Protein AF-A0A4R4YF35-F1 (afdb_monomer)

Foldseek 3Di:
DPDPVNVVVVVVVVVVVVLVVVVVVDVVSVVVVVLVVLCVVLVVVVLVVQLVVLVVQLVQLVVLQVLLVLLVQCVPDVVSVVVVLVVCCVPPVPCSVVDDSVVSVVCSVVSNVSSVVSNLVSQLSNLVSVVVSVCSSVVPPDDDDDPVVSSVLSVVLVVLVVVLVVVLVVLLVVLVVVLVVCCCVPPVPPDPPVSVVSVVVSVVVSVVSSVVSVVVSVVSD

Radius of gyration: 26.5 Å; Cα contacts (8 Å, |Δi|>4): 139; chains: 1; bounding box: 63×45×76 Å

Organism: NCBI:txid2530383

Secondary structure (DSSP, 8-state):
---HHHHHHHHHHHHHHHHHHHHHH-HHHHHHHHHHHHHHHTTHHHHHHHHHHHHHHTHHHHHHHHHHHHHHHHTT-HHHHHHHHHHHHHH-HHHHTT--HHHHHHHHHHHHHHHHHHHHHHHHHHHHHHHHHHHHHHT--SPPPPHHHHHHHHHHHHHHHHHHHHHHHHHHHHHHHHHHHHHHHHHTT--HHHHHHHHHHHHHHHHHHHHHHHHHHHTT-

Sequence (221 aa):
MESLTERVAAVKARARGRVEEWRVRRPSVDHLIRTVRRYQLQSGDRLAGAVTYFAFLSFFPLLALSYAVLGYVVAASEETREALQRAVAERLPGIASQLDLAAIAGTKATAGIIGLLGLLYAGLGALDALRGALRQMAMDTTPQANFFVGKLRDLASIVMLGVTLIASVGVAGLATAATDRVLHFLFGGDSVLAALGLRAAGMAASVAADWLMFLILLGWV

pLDDT: mean 83.22, std 9.85, range [51.62, 97.31]

Mean predicted aligned error: 10.63 Å

InterPro domains:
  IPR017039 Virulence factor BrkB [PF03631] (44-218)
  IPR017039 Virulence factor BrkB [PTHR30213] (25-217)

Nearest PDB structures (foldseek):
  3zx6-assembly1_B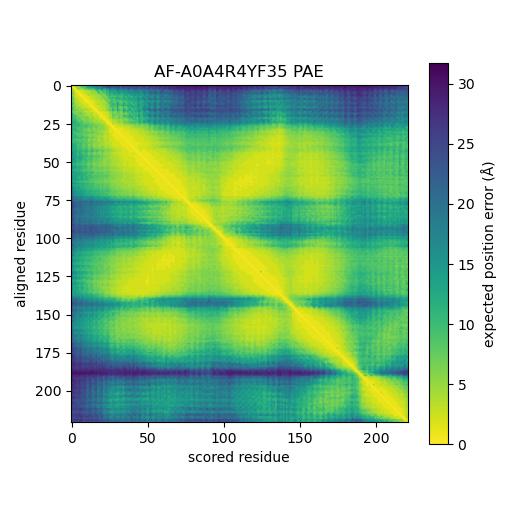  TM=2.350E-01  e=7.813E+00  Archaeoglobus fulgidus DSM 4304

Structure (mmCIF, N/CA/C/O backbone):
data_AF-A0A4R4YF35-F1
#
_entry.id   AF-A0A4R4YF35-F1
#
loop_
_atom_site.group_PDB
_atom_site.id
_atom_site.type_symbol
_atom_site.label_atom_id
_atom_site.label_alt_id
_atom_site.label_comp_id
_atom_site.label_asym_id
_atom_site.label_entity_id
_atom_site.label_seq_id
_atom_site.pdbx_PDB_ins_code
_atom_site.Cartn_x
_atom_site.Cartn_y
_atom_site.Cartn_z
_atom_site.occupancy
_atom_site.B_iso_or_equiv
_atom_site.auth_seq_id
_atom_site.auth_comp_id
_atom_site.auth_asym_id
_atom_site.auth_atom_id
_atom_site.pdbx_PDB_model_num
ATOM 1 N N . MET A 1 1 ? 16.874 -28.825 -52.315 1.00 54.91 1 MET A N 1
ATOM 2 C CA . MET A 1 1 ? 16.036 -28.805 -51.098 1.00 54.91 1 MET A CA 1
ATOM 3 C C . MET A 1 1 ? 16.593 -27.705 -50.218 1.00 54.91 1 MET A C 1
ATOM 5 O O . MET A 1 1 ? 17.683 -27.875 -49.696 1.00 54.91 1 MET A O 1
ATOM 9 N N . GLU A 1 2 ? 15.933 -26.548 -50.184 1.00 61.78 2 GLU A N 1
ATOM 10 C CA . GLU A 1 2 ? 16.371 -25.384 -49.399 1.00 61.78 2 GLU A CA 1
ATOM 11 C C . GLU A 1 2 ? 16.429 -25.779 -47.918 1.00 61.78 2 GLU A C 1
ATOM 13 O O . GLU A 1 2 ? 15.478 -26.372 -47.391 1.00 61.78 2 GLU A O 1
ATOM 18 N N . SER A 1 3 ? 17.568 -25.544 -47.271 1.00 78.31 3 SER A N 1
ATOM 19 C CA . SER A 1 3 ? 17.785 -25.991 -45.896 1.00 78.31 3 SER A CA 1
ATOM 20 C C . SER A 1 3 ? 16.796 -25.284 -44.960 1.00 78.31 3 SER A C 1
ATOM 22 O O . SER A 1 3 ? 16.458 -24.114 -45.152 1.00 78.31 3 SER A O 1
ATOM 24 N N . LEU A 1 4 ? 16.304 -25.966 -43.919 1.00 75.94 4 LEU A N 1
ATOM 25 C CA . LEU A 1 4 ? 15.380 -25.365 -42.939 1.00 75.94 4 LEU A CA 1
ATOM 26 C C . LEU A 1 4 ? 15.922 -24.042 -42.360 1.00 75.94 4 LEU A C 1
ATOM 28 O O . LEU A 1 4 ? 15.153 -23.128 -42.066 1.00 75.94 4 LEU A O 1
ATOM 32 N N . THR A 1 5 ? 17.244 -23.915 -42.269 1.00 81.00 5 THR A N 1
ATOM 33 C CA . THR A 1 5 ? 17.966 -22.711 -41.853 1.00 81.00 5 THR A CA 1
ATOM 34 C C . THR A 1 5 ? 17.788 -21.523 -42.801 1.00 81.00 5 THR A C 1
ATOM 36 O O . THR A 1 5 ? 17.579 -20.407 -42.325 1.00 81.00 5 THR A O 1
ATOM 39 N N . GLU A 1 6 ? 17.789 -21.735 -44.120 1.00 80.31 6 GLU A N 1
ATOM 40 C CA . GLU A 1 6 ? 17.567 -20.669 -45.114 1.00 80.31 6 GLU A CA 1
ATOM 41 C C . GLU A 1 6 ? 16.122 -20.163 -45.075 1.00 80.31 6 GLU A C 1
ATOM 43 O O . GLU A 1 6 ? 15.881 -18.954 -45.061 1.00 80.31 6 GLU A O 1
ATOM 48 N N . ARG A 1 7 ? 15.152 -21.076 -44.934 1.00 79.81 7 ARG A N 1
ATOM 49 C CA . ARG A 1 7 ? 13.726 -20.718 -44.830 1.00 79.81 7 ARG A CA 1
ATOM 50 C C . ARG A 1 7 ? 13.439 -19.919 -43.555 1.00 79.81 7 ARG A C 1
ATOM 52 O O . ARG A 1 7 ? 12.722 -18.919 -43.600 1.00 79.81 7 ARG A O 1
ATOM 59 N N . VAL A 1 8 ? 14.039 -20.304 -42.425 1.00 79.69 8 VAL A N 1
ATOM 60 C CA . VAL A 1 8 ? 13.931 -19.561 -41.154 1.00 79.69 8 VAL A CA 1
ATOM 61 C C . VAL A 1 8 ? 14.594 -18.182 -41.255 1.00 79.69 8 VAL A C 1
ATOM 63 O O . VAL A 1 8 ? 14.019 -17.190 -40.797 1.00 79.69 8 VAL A O 1
ATOM 66 N N . ALA A 1 9 ? 15.766 -18.086 -41.888 1.00 79.25 9 ALA A N 1
ATOM 67 C CA . ALA A 1 9 ? 16.461 -16.815 -42.088 1.00 79.25 9 ALA A CA 1
ATOM 68 C C . ALA A 1 9 ? 15.653 -15.847 -42.970 1.00 79.25 9 ALA A C 1
ATOM 70 O O . ALA A 1 9 ? 15.486 -14.679 -42.606 1.00 79.25 9 ALA A O 1
ATOM 71 N N . ALA A 1 10 ? 15.074 -16.337 -44.071 1.00 77.75 10 ALA A N 1
ATOM 72 C CA . ALA A 1 10 ? 14.237 -15.546 -44.970 1.00 77.75 10 ALA A CA 1
ATOM 73 C C . ALA A 1 10 ? 12.966 -15.024 -44.274 1.00 77.75 10 ALA A C 1
ATOM 75 O O . ALA A 1 10 ? 12.612 -13.850 -44.412 1.00 77.75 10 ALA A O 1
ATOM 76 N N . VAL A 1 11 ? 12.303 -15.859 -43.465 1.00 80.44 11 VAL A N 1
ATOM 77 C CA . VAL A 1 11 ? 11.129 -15.451 -42.673 1.00 80.44 11 VAL A CA 1
ATOM 78 C C . VAL A 1 11 ? 11.501 -14.392 -41.632 1.00 80.44 11 VAL A C 1
ATOM 80 O O . VAL A 1 11 ? 10.796 -13.387 -41.502 1.00 80.44 11 VAL A O 1
ATOM 83 N N . LYS A 1 12 ? 12.634 -14.557 -40.938 1.00 74.81 12 LYS A N 1
ATOM 84 C CA . LYS A 1 12 ? 13.139 -13.586 -39.954 1.00 74.81 12 LYS A CA 1
ATOM 85 C C . LYS A 1 12 ? 13.477 -12.239 -40.600 1.00 74.81 12 LYS A C 1
ATOM 87 O O . LYS A 1 12 ? 13.134 -11.198 -40.042 1.00 74.81 12 LYS A O 1
ATOM 92 N N . ALA A 1 13 ? 14.085 -12.247 -41.787 1.00 77.56 13 ALA A N 1
ATOM 93 C CA . ALA A 1 13 ? 14.391 -11.036 -42.547 1.00 77.56 13 ALA A CA 1
ATOM 94 C C . ALA A 1 13 ? 13.115 -10.299 -42.993 1.00 77.56 13 ALA A C 1
ATOM 96 O O . ALA A 1 13 ? 12.991 -9.092 -42.784 1.00 77.56 13 ALA A O 1
ATOM 97 N N . ARG A 1 14 ? 12.116 -11.027 -43.513 1.00 74.31 14 ARG A N 1
ATOM 98 C CA . ARG A 1 14 ? 10.819 -10.458 -43.928 1.00 74.31 14 ARG A CA 1
ATOM 99 C C . ARG A 1 14 ? 10.019 -9.895 -42.753 1.00 74.31 14 ARG A C 1
ATOM 101 O O . ARG A 1 14 ? 9.336 -8.883 -42.896 1.00 74.31 14 ARG A O 1
ATOM 108 N N . ALA A 1 15 ? 10.083 -10.558 -41.599 1.00 75.81 15 ALA A N 1
ATOM 109 C CA . ALA A 1 15 ? 9.474 -10.076 -40.365 1.00 75.81 15 ALA A CA 1
ATOM 110 C C . ALA A 1 15 ? 10.162 -8.796 -39.869 1.00 75.81 15 ALA A C 1
ATOM 112 O O . ALA A 1 15 ? 9.479 -7.838 -39.517 1.00 75.81 15 ALA A O 1
ATOM 113 N N . ARG A 1 16 ? 11.500 -8.745 -39.908 1.00 76.19 16 ARG A N 1
ATOM 114 C CA . ARG A 1 16 ? 12.275 -7.558 -39.524 1.00 76.19 16 ARG A CA 1
ATOM 115 C C . ARG A 1 16 ? 11.971 -6.351 -40.418 1.00 76.19 16 ARG A C 1
ATOM 117 O O . ARG A 1 16 ? 11.706 -5.284 -39.876 1.00 76.19 16 ARG A O 1
ATOM 124 N N . GLY A 1 17 ? 11.915 -6.543 -41.739 1.00 75.00 17 GLY A N 1
ATOM 125 C CA . GLY A 1 17 ? 11.563 -5.481 -42.691 1.00 75.00 17 GLY A CA 1
ATOM 126 C C . GLY A 1 17 ? 10.157 -4.919 -42.465 1.00 75.00 17 GLY A C 1
ATOM 127 O O . GLY A 1 17 ? 9.984 -3.707 -42.383 1.00 75.00 17 GLY A O 1
ATOM 128 N N . ARG A 1 18 ? 9.158 -5.784 -42.230 1.00 75.50 18 ARG A N 1
ATOM 129 C CA . ARG A 1 18 ? 7.807 -5.331 -41.854 1.00 75.50 18 ARG A CA 1
ATOM 130 C C . ARG A 1 18 ? 7.796 -4.560 -40.536 1.00 75.50 18 ARG A C 1
ATOM 132 O O . ARG A 1 18 ? 7.132 -3.538 -40.437 1.00 75.50 18 ARG A O 1
ATOM 139 N N . VAL A 1 19 ? 8.527 -5.016 -39.521 1.00 74.69 19 VAL A N 1
ATOM 140 C CA . VAL A 1 19 ? 8.607 -4.294 -38.241 1.00 74.69 19 VAL A CA 1
ATOM 141 C C . VAL A 1 19 ? 9.265 -2.923 -38.423 1.00 74.69 19 VAL A C 1
ATOM 143 O O . VAL A 1 19 ? 8.801 -1.952 -37.833 1.00 74.69 19 VAL A O 1
ATOM 146 N N . GLU A 1 20 ? 10.303 -2.807 -39.252 1.00 75.56 20 GLU A N 1
ATOM 147 C CA . GLU A 1 20 ? 10.955 -1.528 -39.563 1.00 75.56 20 GLU A CA 1
ATOM 148 C C . GLU A 1 20 ? 10.020 -0.570 -40.318 1.00 75.56 20 GLU A C 1
ATOM 150 O O . GLU A 1 20 ? 9.897 0.588 -39.919 1.00 75.56 20 GLU A O 1
ATOM 155 N N . GLU A 1 21 ? 9.257 -1.052 -41.302 1.00 74.88 21 GLU A N 1
ATOM 156 C CA . GLU A 1 21 ? 8.216 -0.255 -41.972 1.00 74.88 21 GLU A CA 1
ATOM 157 C C . GLU A 1 21 ? 7.131 0.233 -40.998 1.00 74.88 21 GLU A C 1
ATOM 159 O O . GLU A 1 21 ? 6.698 1.387 -41.058 1.00 74.88 21 GLU A O 1
ATOM 164 N N . TRP A 1 22 ? 6.699 -0.624 -40.069 1.00 73.56 22 TRP A N 1
ATOM 165 C CA . TRP A 1 22 ? 5.689 -0.279 -39.065 1.00 73.56 22 TRP A CA 1
ATOM 166 C C . TRP A 1 22 ? 6.220 0.718 -38.031 1.00 73.56 22 TRP A C 1
ATOM 168 O O . TRP A 1 22 ? 5.474 1.600 -37.603 1.00 73.56 22 TRP A O 1
ATOM 178 N N . ARG A 1 23 ? 7.506 0.628 -37.669 1.00 76.69 23 ARG A N 1
ATOM 179 C CA . ARG A 1 23 ? 8.185 1.597 -36.794 1.00 76.69 23 ARG A CA 1
ATOM 180 C C . ARG A 1 23 ? 8.263 2.983 -37.430 1.00 76.69 23 ARG A C 1
ATOM 182 O O . ARG A 1 23 ? 8.034 3.966 -36.736 1.00 76.69 23 ARG A O 1
ATOM 189 N N . VAL A 1 24 ? 8.535 3.066 -38.733 1.00 76.25 24 VAL A N 1
ATOM 190 C CA . VAL A 1 24 ? 8.576 4.349 -39.459 1.00 76.25 24 VAL A CA 1
ATOM 191 C C . VAL A 1 24 ? 7.171 4.936 -39.630 1.00 76.25 24 VAL A C 1
ATOM 193 O O . VAL A 1 24 ? 6.984 6.139 -39.473 1.00 76.25 24 VAL A O 1
ATOM 196 N N . ARG A 1 25 ? 6.162 4.099 -39.908 1.00 83.31 25 ARG A N 1
ATOM 197 C CA . ARG A 1 25 ? 4.778 4.555 -40.138 1.00 83.31 25 ARG A CA 1
ATOM 198 C C . ARG A 1 25 ? 4.013 4.926 -38.867 1.00 83.31 25 ARG A C 1
ATOM 200 O O . ARG A 1 25 ? 3.066 5.704 -38.954 1.00 83.31 25 ARG A O 1
ATOM 207 N N . ARG A 1 26 ? 4.352 4.352 -37.707 1.00 86.88 26 ARG A N 1
ATOM 208 C CA . ARG A 1 26 ? 3.644 4.593 -36.438 1.00 86.88 26 ARG A CA 1
ATOM 209 C C . ARG A 1 26 ? 4.629 4.905 -35.304 1.00 86.88 26 ARG A C 1
ATOM 211 O O . ARG A 1 26 ? 5.164 3.970 -34.702 1.00 86.88 26 ARG A O 1
ATOM 218 N N . PRO A 1 27 ? 4.788 6.187 -34.922 1.00 86.25 27 PRO A N 1
ATOM 219 C CA . PRO A 1 27 ? 5.659 6.598 -33.817 1.00 86.25 27 PRO A CA 1
ATOM 220 C C . PRO A 1 27 ? 5.354 5.877 -32.496 1.00 86.25 27 PRO A C 1
ATOM 222 O O . PRO A 1 27 ? 6.265 5.539 -31.745 1.00 86.25 27 PRO A O 1
ATOM 225 N N . SER A 1 28 ? 4.080 5.566 -32.233 1.00 87.25 28 SER A N 1
ATOM 226 C CA . SER A 1 28 ? 3.636 4.828 -31.043 1.00 87.25 28 SER A CA 1
ATOM 227 C C . SER A 1 28 ? 4.206 3.405 -30.985 1.00 87.25 28 SER A C 1
ATOM 229 O O . SER A 1 28 ? 4.571 2.928 -29.913 1.00 87.25 28 SER A O 1
ATOM 231 N N . VAL A 1 29 ? 4.313 2.731 -32.138 1.00 86.44 29 VAL A N 1
ATOM 232 C CA . VAL A 1 29 ? 4.867 1.370 -32.241 1.00 86.44 29 VAL A CA 1
ATOM 233 C C . VAL A 1 29 ? 6.378 1.402 -32.033 1.00 86.44 29 VAL A C 1
ATOM 235 O O . VAL A 1 29 ? 6.916 0.559 -31.317 1.00 86.44 29 VAL A O 1
ATOM 238 N N . ASP A 1 30 ? 7.068 2.398 -32.597 1.00 89.06 30 ASP A N 1
ATOM 239 C CA . ASP A 1 30 ? 8.496 2.591 -32.337 1.00 89.06 30 ASP A CA 1
ATOM 240 C C . ASP A 1 30 ? 8.767 2.891 -30.859 1.00 89.06 30 ASP A C 1
ATOM 242 O O . ASP A 1 30 ? 9.670 2.298 -30.269 1.00 89.06 30 ASP A O 1
ATOM 246 N N . HIS A 1 31 ? 7.948 3.741 -30.233 1.00 90.00 31 HIS A N 1
ATOM 247 C CA . HIS A 1 31 ? 8.069 4.039 -28.810 1.00 90.00 31 HIS A CA 1
ATOM 248 C C . HIS A 1 31 ? 7.862 2.789 -27.945 1.00 90.00 31 HIS A C 1
ATOM 250 O O . HIS A 1 31 ? 8.711 2.488 -27.110 1.00 90.00 31 HIS A O 1
ATOM 256 N N . LEU A 1 32 ? 6.814 1.996 -28.202 1.00 90.81 32 LEU A N 1
ATOM 257 C CA . LEU A 1 32 ? 6.564 0.743 -27.483 1.00 90.81 32 LEU A CA 1
ATOM 258 C C . LEU A 1 32 ? 7.737 -0.243 -27.611 1.00 90.81 32 LEU A C 1
ATOM 260 O O . LEU A 1 32 ? 8.189 -0.802 -26.613 1.00 90.81 32 LEU A O 1
ATOM 264 N N . ILE A 1 33 ? 8.275 -0.423 -28.822 1.00 89.56 33 ILE A N 1
ATOM 265 C CA . ILE A 1 33 ? 9.423 -1.310 -29.062 1.00 89.56 33 ILE A CA 1
ATOM 266 C C . ILE A 1 33 ? 10.669 -0.811 -28.318 1.00 89.56 33 ILE A C 1
ATOM 268 O O . ILE A 1 33 ? 11.402 -1.618 -27.741 1.00 89.56 33 ILE A O 1
ATOM 272 N N . ARG A 1 34 ? 10.917 0.506 -28.298 1.00 89.62 34 ARG A N 1
ATOM 273 C CA . ARG A 1 34 ? 12.017 1.099 -27.520 1.00 89.62 34 ARG A CA 1
ATOM 274 C C . ARG A 1 34 ? 11.832 0.870 -26.023 1.00 89.62 34 ARG A C 1
ATOM 276 O O . ARG A 1 34 ? 12.810 0.535 -25.360 1.00 89.62 34 ARG A O 1
ATOM 283 N N . THR A 1 35 ? 10.610 0.996 -25.507 1.00 91.31 35 THR A N 1
ATOM 284 C CA . THR A 1 35 ? 10.289 0.744 -24.096 1.00 91.31 35 THR A CA 1
ATOM 285 C C . THR A 1 35 ? 10.536 -0.711 -23.719 1.00 91.31 35 THR A C 1
ATOM 287 O O . THR A 1 35 ? 11.256 -0.969 -22.760 1.00 91.31 35 THR A O 1
ATOM 290 N N . VAL A 1 36 ? 10.037 -1.670 -24.506 1.00 92.00 36 VAL A N 1
ATOM 291 C CA . VAL A 1 36 ? 10.266 -3.106 -24.255 1.00 92.00 36 VAL A CA 1
ATOM 292 C C . VAL A 1 36 ? 11.754 -3.449 -24.333 1.00 92.00 36 VAL A C 1
ATOM 294 O O . VAL A 1 36 ? 12.281 -4.151 -23.473 1.00 92.00 36 VAL A O 1
ATOM 297 N N . ARG A 1 37 ? 12.472 -2.908 -25.325 1.00 92.19 37 ARG A N 1
ATOM 298 C CA . ARG A 1 37 ? 13.922 -3.111 -25.432 1.00 92.19 37 ARG A CA 1
ATOM 299 C C . ARG A 1 37 ? 14.658 -2.532 -24.226 1.00 92.19 37 ARG A C 1
ATOM 301 O O . ARG A 1 37 ? 15.550 -3.185 -23.699 1.00 92.19 37 ARG A O 1
ATOM 308 N N . ARG A 1 38 ? 14.292 -1.326 -23.780 1.00 91.88 38 ARG A N 1
ATOM 309 C CA . ARG A 1 38 ? 14.868 -0.706 -22.581 1.00 91.88 38 ARG A CA 1
ATOM 310 C C . ARG A 1 38 ? 14.610 -1.560 -21.341 1.00 91.88 38 ARG A C 1
ATOM 312 O O . ARG A 1 38 ? 15.543 -1.792 -20.581 1.00 91.88 38 ARG A O 1
ATOM 319 N N . TYR A 1 39 ? 13.384 -2.052 -21.180 1.00 93.31 39 TYR A N 1
ATOM 320 C CA . TYR A 1 39 ? 13.001 -2.934 -20.083 1.00 93.31 39 TYR A CA 1
ATOM 321 C C . TYR A 1 39 ? 13.890 -4.181 -20.035 1.00 93.31 39 TYR A C 1
ATOM 323 O O . TYR A 1 39 ? 14.469 -4.483 -18.997 1.00 93.31 39 TYR A O 1
ATOM 331 N N . GLN A 1 40 ? 14.089 -4.849 -21.173 1.00 94.50 40 GLN A N 1
ATOM 332 C CA . GLN A 1 40 ? 14.971 -6.017 -21.255 1.00 94.50 40 GLN A CA 1
ATOM 333 C C . GLN A 1 40 ? 16.440 -5.668 -20.973 1.00 94.50 40 GLN A C 1
ATOM 335 O O . GLN A 1 40 ? 17.096 -6.368 -20.205 1.00 94.50 40 GLN A O 1
ATOM 340 N N . LEU A 1 41 ? 16.953 -4.566 -21.535 1.00 94.25 41 LEU A N 1
ATOM 341 C CA . LEU A 1 41 ? 18.336 -4.122 -21.315 1.00 94.25 41 LEU A CA 1
ATOM 342 C C .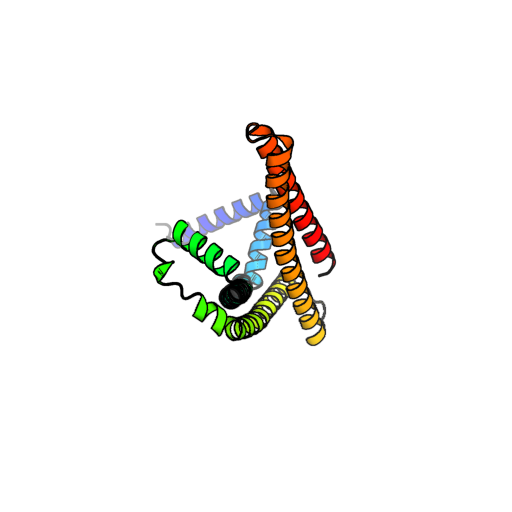 LEU A 1 41 ? 18.631 -3.809 -19.841 1.00 94.25 41 LEU A C 1
ATOM 344 O O . LEU A 1 41 ? 19.738 -4.059 -19.377 1.00 94.25 41 LEU A O 1
ATOM 348 N N . GLN A 1 42 ? 17.646 -3.292 -19.103 1.00 94.19 42 GLN A N 1
ATOM 349 C CA . GLN A 1 42 ? 17.778 -2.958 -17.683 1.00 94.19 42 GLN A CA 1
ATOM 350 C C . GLN A 1 42 ? 17.417 -4.116 -16.741 1.00 94.19 42 GLN A C 1
ATOM 352 O O . GLN A 1 42 ? 17.270 -3.901 -15.541 1.00 94.19 42 GLN A O 1
ATOM 357 N N . SER A 1 43 ? 17.286 -5.350 -17.248 1.00 94.62 43 SER A N 1
ATOM 358 C CA . SER A 1 43 ? 16.849 -6.507 -16.447 1.00 94.62 43 SER A CA 1
ATOM 359 C C . SER A 1 43 ? 15.508 -6.258 -15.741 1.00 94.62 43 SER A C 1
ATOM 361 O O . SER A 1 43 ? 15.341 -6.579 -14.563 1.00 94.62 43 SER A O 1
ATOM 363 N N . GLY A 1 44 ? 14.555 -5.662 -16.462 1.00 93.38 44 GLY A N 1
ATOM 364 C CA . GLY A 1 44 ? 13.260 -5.230 -15.942 1.00 93.38 44 GLY A CA 1
ATOM 365 C C . GLY A 1 44 ? 12.486 -6.329 -15.216 1.00 93.38 44 GLY A C 1
ATOM 366 O O . GLY A 1 44 ? 11.882 -6.040 -14.188 1.00 93.38 44 GLY A O 1
ATOM 367 N N . ASP A 1 45 ? 12.576 -7.582 -15.673 1.00 95.50 45 ASP A N 1
ATOM 368 C CA . ASP A 1 45 ? 11.938 -8.728 -15.007 1.00 95.50 45 ASP A CA 1
ATOM 369 C C . ASP A 1 45 ? 12.463 -8.914 -13.578 1.00 95.50 45 ASP A C 1
ATOM 371 O O . ASP A 1 45 ? 11.698 -9.151 -12.645 1.00 95.50 45 ASP A O 1
ATOM 375 N N . ARG A 1 46 ? 13.775 -8.737 -13.372 1.00 95.62 46 ARG A N 1
ATOM 376 C CA . ARG A 1 46 ? 14.408 -8.842 -12.050 1.00 95.62 46 ARG A CA 1
ATOM 377 C C . ARG A 1 46 ? 13.999 -7.684 -11.141 1.00 95.62 46 ARG A C 1
ATOM 379 O O . ARG A 1 46 ? 13.788 -7.887 -9.948 1.00 95.62 46 ARG A O 1
ATOM 386 N N . LEU A 1 47 ? 13.880 -6.483 -11.705 1.00 94.31 47 LEU A N 1
ATOM 387 C CA . LEU A 1 47 ? 13.430 -5.292 -10.982 1.00 94.31 47 LEU A CA 1
ATOM 388 C C . LEU A 1 47 ? 11.968 -5.419 -10.552 1.00 94.31 47 LEU A C 1
ATOM 390 O O . LEU A 1 47 ? 11.652 -5.211 -9.384 1.00 94.31 47 LEU A O 1
ATOM 394 N N . ALA A 1 48 ? 11.095 -5.828 -11.473 1.00 94.69 48 ALA A N 1
ATOM 395 C CA . ALA A 1 48 ? 9.698 -6.117 -11.179 1.00 94.69 48 ALA A CA 1
ATOM 396 C C . ALA A 1 48 ? 9.579 -7.232 -10.131 1.00 94.69 48 ALA A C 1
ATOM 398 O O . ALA A 1 48 ? 8.839 -7.076 -9.163 1.00 94.69 48 ALA A O 1
ATOM 399 N N . GLY A 1 49 ? 10.377 -8.297 -10.266 1.00 96.69 49 GLY A N 1
ATOM 400 C CA . GLY A 1 49 ? 10.447 -9.395 -9.305 1.00 96.69 49 GLY A CA 1
ATOM 401 C C . GLY A 1 49 ? 10.748 -8.921 -7.882 1.00 96.69 49 GLY A C 1
ATOM 402 O O . GLY A 1 49 ? 10.029 -9.291 -6.954 1.00 96.69 49 GLY A O 1
ATOM 403 N N . ALA A 1 50 ? 11.742 -8.045 -7.706 1.00 95.00 50 ALA A N 1
ATOM 404 C CA . ALA A 1 50 ? 12.081 -7.478 -6.400 1.00 95.00 50 ALA A CA 1
ATOM 405 C C . ALA A 1 50 ? 10.916 -6.684 -5.782 1.00 95.00 50 ALA A C 1
ATOM 407 O O . ALA A 1 50 ? 10.598 -6.876 -4.608 1.00 95.00 50 ALA A O 1
ATOM 408 N N . VAL A 1 51 ? 10.238 -5.842 -6.571 1.00 93.94 51 VAL A N 1
ATOM 409 C CA . VAL A 1 51 ? 9.067 -5.080 -6.101 1.00 93.94 51 VAL A CA 1
ATOM 410 C C . VAL A 1 51 ? 7.933 -6.022 -5.696 1.00 93.94 51 VAL A C 1
ATOM 412 O O . VAL A 1 51 ? 7.386 -5.893 -4.602 1.00 93.94 51 VAL A O 1
ATOM 415 N N . THR A 1 52 ? 7.604 -7.006 -6.539 1.00 95.38 52 THR A N 1
ATOM 416 C CA . THR A 1 52 ? 6.522 -7.961 -6.257 1.00 95.38 52 THR A CA 1
ATOM 417 C C . THR A 1 52 ? 6.820 -8.851 -5.060 1.00 95.38 52 THR A C 1
ATOM 419 O O . THR A 1 52 ? 5.904 -9.165 -4.309 1.00 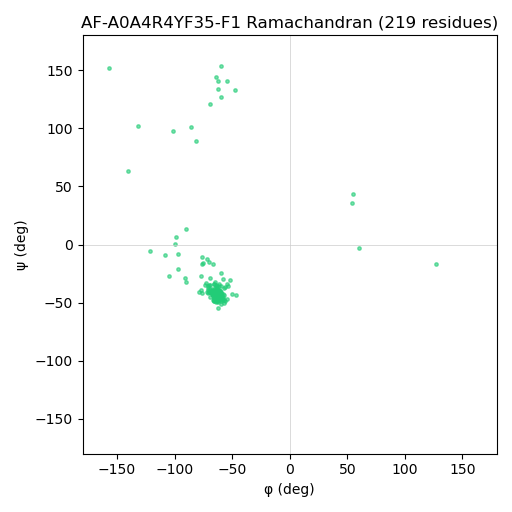95.38 52 THR A O 1
ATOM 422 N N . TYR A 1 53 ? 8.086 -9.215 -4.840 1.00 96.81 53 TYR A N 1
ATOM 423 C CA . TYR A 1 53 ? 8.502 -9.990 -3.676 1.00 96.81 53 TYR A CA 1
ATOM 424 C C . TYR A 1 53 ? 8.174 -9.244 -2.383 1.00 96.81 53 TYR A C 1
ATOM 426 O O . TYR A 1 53 ? 7.504 -9.794 -1.514 1.00 96.81 53 TYR A O 1
ATOM 434 N N . PHE A 1 54 ? 8.579 -7.976 -2.271 1.00 94.69 54 PHE A N 1
ATOM 435 C CA . PHE A 1 54 ? 8.305 -7.184 -1.073 1.00 94.69 54 PHE A CA 1
ATOM 436 C C . PHE A 1 54 ? 6.825 -6.812 -0.926 1.00 94.69 54 PHE A C 1
ATOM 438 O O . PHE A 1 54 ? 6.310 -6.811 0.191 1.00 94.69 54 PHE A O 1
ATOM 445 N N . ALA A 1 55 ? 6.123 -6.548 -2.032 1.00 91.38 55 ALA A N 1
ATOM 446 C CA . ALA A 1 55 ? 4.683 -6.301 -2.014 1.00 91.38 55 ALA A CA 1
ATOM 447 C C . ALA A 1 55 ? 3.883 -7.542 -1.582 1.00 91.38 55 ALA A C 1
ATOM 449 O O . ALA A 1 55 ? 2.933 -7.435 -0.817 1.00 91.38 55 ALA A O 1
ATOM 450 N N . PHE A 1 56 ? 4.276 -8.735 -2.031 1.00 96.81 56 PHE A N 1
ATOM 451 C CA . PHE A 1 56 ? 3.664 -9.979 -1.572 1.00 96.81 56 PHE A CA 1
ATOM 452 C C . PHE A 1 56 ? 4.030 -10.272 -0.115 1.00 96.81 56 PHE A C 1
ATOM 454 O O . PHE A 1 56 ? 3.175 -10.649 0.681 1.00 96.81 56 PHE A O 1
ATOM 461 N N . LEU A 1 57 ? 5.288 -10.041 0.267 1.00 96.38 57 LEU A N 1
ATOM 462 C CA . LEU A 1 57 ? 5.746 -10.214 1.641 1.00 96.38 57 LEU A CA 1
ATOM 463 C C . LEU A 1 57 ? 4.973 -9.319 2.620 1.00 96.38 57 LEU A C 1
ATOM 465 O O . LEU A 1 57 ? 4.701 -9.761 3.732 1.00 96.38 57 LEU A O 1
ATOM 469 N N . SER A 1 58 ? 4.588 -8.099 2.223 1.00 95.00 58 SER A N 1
ATOM 470 C CA . SER A 1 58 ? 3.828 -7.169 3.072 1.00 95.00 58 SER A CA 1
ATOM 471 C C . SER A 1 58 ? 2.377 -7.598 3.317 1.00 95.00 58 SER A C 1
ATOM 473 O O . SER A 1 58 ? 1.758 -7.124 4.271 1.00 95.00 58 SER A O 1
ATOM 475 N N . PHE A 1 59 ? 1.856 -8.551 2.539 1.00 95.88 59 PHE A N 1
ATOM 476 C CA . PHE A 1 59 ? 0.514 -9.094 2.721 1.00 95.88 59 PHE A CA 1
ATOM 477 C C . PHE A 1 59 ? 0.346 -9.790 4.079 1.00 95.88 59 PHE A C 1
ATOM 479 O O . PHE A 1 59 ? -0.631 -9.539 4.781 1.00 95.88 59 PHE A O 1
ATOM 486 N N . PHE A 1 60 ? 1.309 -10.615 4.503 1.00 96.56 60 PHE A N 1
ATOM 487 C CA . PHE A 1 60 ? 1.205 -11.331 5.783 1.00 96.56 60 PHE A CA 1
ATOM 488 C C . PHE A 1 60 ? 1.228 -10.390 7.001 1.00 96.56 60 PHE A C 1
ATOM 490 O O . PHE A 1 60 ? 0.368 -10.530 7.872 1.00 96.56 60 PHE A O 1
ATOM 497 N N . PRO A 1 61 ? 2.138 -9.399 7.081 1.00 96.06 61 PRO A N 1
ATOM 498 C CA . PRO A 1 61 ? 2.089 -8.389 8.129 1.00 96.06 61 PRO A CA 1
ATOM 499 C C . PRO A 1 61 ? 0.815 -7.537 8.111 1.00 96.06 61 PRO A C 1
ATOM 501 O O . PRO A 1 61 ? 0.303 -7.209 9.180 1.00 96.06 61 PRO A O 1
ATOM 504 N N . LEU A 1 62 ? 0.267 -7.215 6.930 1.00 94.69 62 LEU A N 1
ATOM 505 C CA . LEU A 1 62 ? -1.030 -6.538 6.826 1.00 94.69 62 LEU A CA 1
ATOM 506 C C . LEU A 1 62 ? -2.153 -7.387 7.420 1.00 94.69 62 LEU A C 1
ATOM 508 O O . LEU A 1 62 ? -2.934 -6.869 8.210 1.00 94.69 62 LEU A O 1
ATOM 512 N N . LEU A 1 63 ? -2.199 -8.687 7.118 1.00 94.94 63 LEU A N 1
ATOM 513 C CA . LEU A 1 63 ? -3.169 -9.600 7.728 1.00 94.94 63 LEU A CA 1
ATOM 514 C C . LEU A 1 63 ? -3.018 -9.663 9.253 1.00 94.94 63 LEU A C 1
ATOM 516 O O . LEU A 1 63 ? -4.017 -9.618 9.967 1.00 94.94 63 LEU A O 1
ATOM 520 N N . ALA A 1 64 ? -1.783 -9.724 9.760 1.00 95.44 64 ALA A N 1
ATOM 521 C CA . ALA A 1 64 ? -1.516 -9.711 11.198 1.00 95.44 64 ALA A CA 1
ATOM 522 C C . ALA A 1 64 ? -1.978 -8.400 11.862 1.00 95.44 64 ALA A C 1
ATOM 524 O O . ALA A 1 64 ? -2.564 -8.427 12.944 1.00 95.44 64 ALA A O 1
ATOM 525 N N . LEU A 1 65 ? -1.786 -7.256 11.197 1.00 95.06 65 LEU A N 1
ATOM 526 C CA . LEU A 1 65 ? -2.315 -5.969 11.650 1.00 95.06 65 LEU A CA 1
ATOM 527 C C . LEU A 1 65 ? -3.843 -5.924 11.600 1.00 95.06 65 LEU A C 1
ATOM 529 O O . LEU A 1 65 ? -4.457 -5.469 12.558 1.00 95.06 65 LEU A O 1
ATOM 533 N N . SER A 1 66 ? -4.472 -6.422 10.534 1.00 92.12 66 SER A N 1
ATOM 534 C CA . SER A 1 66 ? -5.934 -6.515 10.448 1.00 92.12 66 SER A CA 1
ATOM 535 C C . SER A 1 66 ? -6.501 -7.386 11.569 1.00 92.12 66 SER A C 1
ATOM 537 O O . SER A 1 66 ? -7.468 -6.996 12.219 1.00 92.12 66 SER A O 1
ATOM 539 N N . TYR A 1 67 ? -5.862 -8.522 11.854 1.00 92.62 67 TYR A N 1
ATOM 540 C CA . TYR A 1 67 ? -6.200 -9.380 12.987 1.00 92.62 67 TYR A CA 1
ATOM 541 C C . TYR A 1 67 ? -6.069 -8.640 14.324 1.00 92.62 67 TYR A C 1
ATOM 543 O O . TYR A 1 67 ? -6.970 -8.699 15.159 1.00 92.62 67 TYR A O 1
ATOM 551 N N . ALA A 1 68 ? -4.977 -7.897 14.521 1.00 94.69 68 ALA A N 1
ATOM 552 C CA . ALA A 1 68 ? -4.771 -7.097 15.722 1.00 94.69 68 ALA A CA 1
ATOM 553 C C . ALA A 1 68 ? -5.861 -6.034 15.895 1.00 94.69 68 ALA A C 1
ATOM 555 O O . ALA A 1 68 ? -6.439 -5.923 16.975 1.00 94.69 68 ALA A O 1
ATOM 556 N N . VAL A 1 69 ? -6.180 -5.293 14.828 1.00 91.81 69 VAL A N 1
ATOM 557 C CA . VAL A 1 69 ? -7.255 -4.291 14.812 1.00 91.81 69 VAL A CA 1
ATOM 558 C C . VAL A 1 69 ? -8.586 -4.935 15.192 1.00 91.81 69 VAL A C 1
ATOM 560 O O . VAL A 1 69 ? -9.254 -4.431 16.091 1.00 91.81 69 VAL A O 1
ATOM 563 N N . LEU A 1 70 ? -8.938 -6.079 14.597 1.00 89.69 70 LEU A N 1
ATOM 564 C CA . LEU A 1 70 ? -10.137 -6.833 14.978 1.00 89.69 70 LEU A CA 1
ATOM 565 C C . LEU A 1 70 ? -10.121 -7.213 16.462 1.00 89.69 70 LEU A C 1
ATOM 567 O O . LEU A 1 70 ? -11.120 -7.028 17.148 1.00 89.69 70 LEU A O 1
ATOM 571 N N . GLY A 1 71 ? -8.987 -7.671 16.992 1.00 91.00 71 GLY A N 1
ATOM 572 C CA . GLY A 1 71 ? -8.855 -7.979 18.415 1.00 91.00 71 GLY A CA 1
ATOM 573 C C . GLY A 1 71 ? -9.035 -6.768 19.331 1.00 91.00 71 GLY A C 1
ATOM 574 O O . GLY A 1 71 ? -9.617 -6.910 20.407 1.00 91.00 71 GLY A O 1
ATOM 575 N N . TYR A 1 72 ? -8.584 -5.576 18.927 1.00 92.31 72 TYR A N 1
ATOM 576 C CA . TYR A 1 72 ? -8.853 -4.334 19.664 1.00 92.31 72 TYR A CA 1
ATOM 577 C C . TYR A 1 72 ? -10.327 -3.930 19.593 1.00 92.31 72 TYR A C 1
ATOM 579 O O . TYR A 1 72 ? -10.884 -3.543 20.616 1.00 92.31 72 TYR A O 1
ATOM 587 N N . VAL A 1 73 ? -10.965 -4.075 18.429 1.00 88.94 73 VAL A N 1
ATOM 588 C CA . VAL A 1 73 ? -12.394 -3.785 18.232 1.00 88.94 73 VAL A CA 1
ATOM 589 C C . VAL A 1 73 ? -13.265 -4.719 19.078 1.00 88.94 73 VAL A C 1
ATOM 591 O O . VAL A 1 73 ? -14.139 -4.260 19.804 1.00 88.94 73 VAL A O 1
ATOM 594 N N . VAL A 1 74 ? -12.982 -6.023 19.063 1.00 87.75 74 VAL A N 1
ATOM 595 C CA . VAL A 1 74 ? -13.706 -7.029 19.861 1.00 87.75 74 VAL A CA 1
ATOM 596 C C . VAL A 1 74 ? -13.497 -6.828 21.361 1.00 87.75 74 VAL A C 1
ATOM 598 O O . VAL A 1 74 ? -14.397 -7.090 22.149 1.00 87.75 74 VAL A O 1
ATOM 601 N N . ALA A 1 75 ? -12.317 -6.362 21.775 1.00 88.38 75 ALA A N 1
ATOM 602 C CA . ALA A 1 75 ? -12.032 -6.081 23.178 1.00 88.38 75 ALA A CA 1
ATOM 603 C C . ALA A 1 75 ? -12.665 -4.774 23.687 1.00 88.38 75 ALA A C 1
ATOM 605 O O . ALA A 1 75 ? -12.609 -4.525 24.889 1.00 88.38 75 ALA A O 1
ATOM 606 N N . ALA A 1 76 ? -13.212 -3.931 22.804 1.00 87.50 76 ALA A N 1
ATOM 607 C CA . ALA A 1 76 ? -13.718 -2.613 23.173 1.00 87.50 76 ALA A CA 1
ATOM 608 C C . ALA A 1 76 ? -15.083 -2.668 23.880 1.00 87.50 76 ALA A C 1
ATOM 610 O O . ALA A 1 76 ? -15.298 -1.917 24.830 1.00 87.50 76 ALA A O 1
ATOM 611 N N . SER A 1 77 ? -16.002 -3.542 23.447 1.00 87.88 77 SER A N 1
ATOM 612 C CA . SER A 1 77 ? -17.290 -3.751 24.122 1.00 87.88 77 SER A CA 1
ATOM 613 C C . SER A 1 77 ? -17.902 -5.120 23.820 1.00 87.88 77 SER A C 1
ATOM 615 O O . SER A 1 77 ? -17.714 -5.674 22.735 1.00 87.88 77 SER A O 1
ATOM 617 N N . GLU A 1 78 ? -18.691 -5.638 24.767 1.00 85.19 78 GLU A N 1
ATOM 618 C CA . GLU A 1 78 ? -19.417 -6.905 24.596 1.00 85.19 78 GLU A CA 1
ATOM 619 C C . GLU A 1 78 ? -20.465 -6.807 23.474 1.00 85.19 78 GLU A C 1
ATOM 621 O O . GLU A 1 78 ? -20.615 -7.728 22.678 1.00 85.19 78 GLU A O 1
ATOM 626 N N . GLU A 1 79 ? -21.097 -5.639 23.310 1.00 87.50 79 GLU A N 1
ATOM 627 C CA . GLU A 1 79 ? -22.018 -5.366 22.199 1.00 87.50 79 GLU A CA 1
ATOM 628 C C . GLU A 1 79 ? -21.332 -5.513 20.830 1.00 87.50 79 GLU A C 1
ATOM 630 O O . GLU A 1 79 ? -21.882 -6.124 19.913 1.00 87.50 79 GLU A O 1
ATOM 635 N N . THR A 1 80 ? -20.097 -5.014 20.692 1.00 84.19 80 THR A N 1
ATOM 636 C CA . THR A 1 80 ? -19.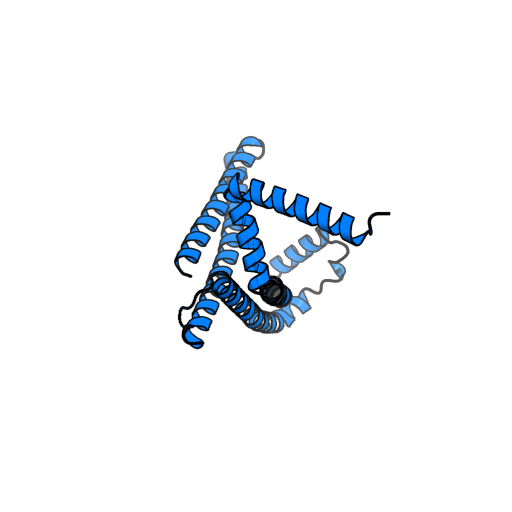323 -5.133 19.444 1.00 84.19 80 THR A CA 1
ATOM 637 C C . THR A 1 80 ? -18.940 -6.584 19.171 1.00 84.19 80 THR A C 1
ATOM 639 O O . THR A 1 80 ? -18.977 -7.034 18.023 1.00 84.19 80 THR A O 1
ATOM 642 N N . ARG A 1 81 ? -18.597 -7.338 20.222 1.00 85.25 81 ARG A N 1
ATOM 643 C CA . ARG A 1 81 ? -18.302 -8.769 20.120 1.00 85.25 81 ARG A CA 1
ATOM 644 C C . ARG A 1 81 ? -19.522 -9.550 19.639 1.00 85.25 81 ARG A C 1
ATOM 646 O O . ARG A 1 81 ? -19.393 -10.320 18.688 1.00 85.25 81 ARG A O 1
ATOM 653 N N . GLU A 1 82 ? -20.687 -9.337 20.244 1.00 86.12 82 GLU A N 1
ATOM 654 C CA . GLU A 1 82 ? -21.924 -10.003 19.830 1.00 86.12 82 GLU A CA 1
ATOM 655 C C . GLU A 1 82 ? -22.318 -9.637 18.397 1.00 86.12 82 GLU A C 1
ATOM 657 O O . GLU A 1 82 ? -22.671 -10.515 17.607 1.00 86.12 82 GLU A O 1
ATOM 662 N N . ALA A 1 83 ? -22.232 -8.353 18.036 1.00 85.81 83 ALA A N 1
ATOM 663 C CA . ALA A 1 83 ? -22.529 -7.885 16.686 1.00 85.81 83 ALA A CA 1
ATOM 664 C C . ALA A 1 83 ? -21.614 -8.547 15.645 1.00 85.81 83 ALA A C 1
ATOM 666 O O . ALA A 1 83 ? -22.089 -9.015 14.608 1.00 85.81 83 ALA A O 1
ATOM 667 N N . LEU A 1 84 ? -20.314 -8.650 15.939 1.00 83.56 84 LEU A N 1
ATOM 668 C CA . LEU A 1 84 ? -19.363 -9.327 15.064 1.00 83.56 84 LEU A CA 1
ATOM 669 C C . LEU A 1 84 ? -19.656 -10.829 14.970 1.00 83.56 84 LEU A C 1
ATOM 671 O O . LEU A 1 84 ? -19.625 -11.385 13.875 1.00 83.56 84 LEU A O 1
ATOM 675 N N . GLN A 1 85 ? -19.985 -11.484 16.084 1.00 84.31 85 GLN A N 1
ATOM 676 C CA . GLN A 1 85 ? -20.320 -12.907 16.097 1.00 84.31 85 GLN A CA 1
ATOM 677 C C . GLN A 1 85 ? -21.568 -13.205 15.257 1.00 84.31 85 GLN A C 1
ATOM 679 O O . GLN A 1 85 ? -21.556 -14.151 14.469 1.00 84.31 85 GLN A O 1
ATOM 684 N N . ARG A 1 86 ? -22.612 -12.369 15.357 1.00 86.25 86 ARG A N 1
ATOM 685 C CA . ARG A 1 86 ? -23.809 -12.468 14.504 1.00 86.25 86 ARG A CA 1
ATOM 686 C C . ARG A 1 86 ? -23.459 -12.264 13.031 1.00 86.25 86 ARG A C 1
ATOM 688 O O . ARG A 1 86 ? -23.822 -13.095 12.206 1.00 86.25 86 ARG A O 1
ATOM 695 N N . ALA A 1 87 ? -22.683 -11.228 12.704 1.00 84.38 87 ALA A N 1
ATOM 696 C CA . ALA A 1 87 ? -22.271 -10.953 11.327 1.00 84.38 87 ALA A CA 1
ATOM 697 C C . ALA A 1 87 ? -21.457 -12.108 10.712 1.00 84.38 87 ALA A C 1
ATOM 699 O O . ALA A 1 87 ? -21.664 -12.472 9.553 1.00 84.38 87 ALA A O 1
ATOM 700 N N . VAL A 1 88 ? -20.550 -12.717 11.482 1.00 84.94 88 VAL A N 1
ATOM 701 C CA . VAL A 1 88 ? -19.780 -13.885 11.030 1.00 84.94 88 VAL A CA 1
ATOM 702 C C . VAL A 1 88 ? -20.682 -15.112 10.891 1.00 84.94 88 VAL A C 1
ATOM 704 O O . VAL A 1 88 ? -20.560 -15.824 9.899 1.00 84.94 88 VAL A O 1
ATOM 707 N N . ALA A 1 89 ? -21.618 -15.345 11.814 1.00 85.50 89 ALA A N 1
ATOM 708 C CA . ALA A 1 89 ? -22.574 -16.452 11.723 1.00 85.50 89 ALA A CA 1
ATOM 709 C C . ALA A 1 89 ? -23.484 -16.353 10.490 1.00 85.50 89 ALA A C 1
ATOM 711 O O . ALA A 1 89 ? -23.733 -17.361 9.833 1.00 85.50 89 ALA A O 1
ATOM 712 N N . GLU A 1 90 ? -23.928 -15.147 10.133 1.00 87.38 90 GLU A N 1
ATOM 713 C CA . GLU A 1 90 ? -24.768 -14.914 8.954 1.00 87.38 90 GLU A CA 1
ATOM 714 C C . GLU A 1 90 ? -24.010 -15.091 7.635 1.00 87.38 90 GLU A C 1
ATOM 716 O O . GLU A 1 90 ? -24.545 -15.647 6.676 1.00 87.38 90 GLU A O 1
ATOM 721 N N . ARG A 1 91 ? -22.766 -14.600 7.552 1.00 87.75 91 ARG A N 1
ATOM 722 C CA . ARG A 1 91 ? -21.996 -14.594 6.295 1.00 87.75 91 ARG A CA 1
ATOM 723 C C . ARG A 1 91 ? -21.146 -15.844 6.098 1.00 87.75 91 ARG A C 1
ATOM 725 O O . ARG A 1 91 ? -20.866 -16.214 4.961 1.00 87.75 91 ARG A O 1
ATOM 732 N N . LEU A 1 92 ? -20.706 -16.466 7.188 1.00 84.44 92 LEU A N 1
ATOM 733 C CA . LEU A 1 92 ? -19.764 -17.585 7.218 1.00 84.44 92 LEU A CA 1
ATOM 734 C C . LEU A 1 92 ? -20.187 -18.609 8.295 1.00 84.44 92 LEU A C 1
ATOM 736 O O . LEU A 1 92 ? -19.434 -18.859 9.244 1.00 84.44 92 LEU A O 1
ATOM 740 N N . PRO A 1 93 ? -21.365 -19.247 8.154 1.00 76.44 93 PRO A N 1
ATOM 741 C CA . PRO A 1 93 ? -21.931 -20.122 9.186 1.00 76.44 93 PRO A CA 1
ATOM 742 C C . PRO A 1 93 ? -21.016 -21.298 9.564 1.00 76.44 93 PRO A C 1
ATOM 744 O O . PRO A 1 93 ? -21.018 -21.733 10.711 1.00 76.44 93 PRO A O 1
ATOM 747 N N . GLY A 1 94 ? -20.185 -21.783 8.633 1.00 78.75 94 GLY A N 1
ATOM 748 C CA . GLY A 1 94 ? -19.226 -22.865 8.890 1.00 78.75 94 GLY A CA 1
ATOM 749 C C . GLY A 1 94 ? -17.972 -22.460 9.680 1.00 78.75 94 GLY A C 1
ATOM 750 O O . GLY A 1 94 ? -17.289 -23.333 10.203 1.00 78.75 94 GLY A O 1
ATOM 751 N N . ILE A 1 95 ? -17.662 -21.161 9.770 1.00 77.62 95 ILE A N 1
ATOM 752 C CA . ILE A 1 95 ? -16.445 -20.638 10.422 1.00 77.62 95 ILE A CA 1
ATOM 753 C C . ILE A 1 95 ? -16.778 -20.012 11.783 1.00 77.62 95 ILE A C 1
ATOM 755 O O . ILE A 1 95 ? -15.947 -20.012 12.688 1.00 77.62 95 ILE A O 1
ATOM 759 N N . ALA A 1 96 ? -18.005 -19.520 11.963 1.00 73.44 96 ALA A N 1
ATOM 760 C CA . ALA A 1 96 ? -18.427 -18.803 13.165 1.00 73.44 96 ALA A CA 1
ATOM 761 C C . ALA A 1 96 ? -18.250 -19.599 14.469 1.00 73.44 96 ALA A C 1
ATOM 763 O O . ALA A 1 96 ? -17.855 -19.029 15.481 1.00 73.44 96 ALA A O 1
ATOM 764 N N . SER A 1 97 ? -18.493 -20.913 14.447 1.00 73.00 97 SER A N 1
ATOM 765 C CA . SER A 1 97 ? -18.326 -21.790 15.617 1.00 73.00 97 SER A CA 1
ATOM 766 C C . SER A 1 97 ? -16.866 -22.121 15.943 1.00 73.00 97 SER A C 1
ATOM 768 O O . SER A 1 97 ? -16.579 -22.577 17.046 1.00 73.00 97 SER A O 1
ATOM 770 N N . GLN A 1 98 ? -15.944 -21.891 15.005 1.00 77.06 98 GLN A N 1
ATOM 771 C CA . GLN A 1 98 ? -14.505 -22.118 15.173 1.00 77.06 98 GLN A CA 1
ATOM 772 C C . GLN A 1 98 ? -13.750 -20.832 15.543 1.00 77.06 98 GLN A C 1
ATOM 774 O O . GLN A 1 98 ? -12.557 -20.878 15.844 1.00 77.06 98 GLN A O 1
ATOM 779 N N . LEU A 1 99 ? -14.422 -19.677 15.500 1.00 77.94 99 LEU A N 1
ATOM 780 C CA . LEU A 1 99 ? -13.803 -18.376 15.711 1.00 77.94 99 LEU A CA 1
ATOM 781 C C . LEU A 1 99 ? -13.752 -18.034 17.209 1.00 77.94 99 LEU A C 1
ATOM 783 O O . LEU A 1 99 ? -14.733 -17.577 17.794 1.00 77.94 99 LEU A O 1
ATOM 787 N N . ASP A 1 100 ? -12.590 -18.215 17.835 1.00 83.94 100 ASP A N 1
ATOM 788 C CA . ASP A 1 100 ? -12.380 -17.820 19.231 1.00 83.94 100 ASP A CA 1
ATOM 789 C C . ASP A 1 100 ? -12.076 -16.314 19.348 1.00 83.94 100 ASP A C 1
ATOM 791 O O . ASP A 1 100 ? -10.928 -15.864 19.341 1.00 83.94 100 ASP A O 1
ATOM 795 N N . LEU A 1 101 ? -13.136 -15.516 19.481 1.00 82.62 101 LEU A N 1
ATOM 796 C CA . LEU A 1 101 ? -13.069 -14.064 19.680 1.00 82.62 101 LEU A CA 1
ATOM 797 C C . LEU A 1 101 ? -12.294 -13.657 20.950 1.00 82.62 101 LEU A C 1
ATOM 799 O O . LEU A 1 101 ? -11.770 -12.541 21.014 1.00 82.62 101 LEU A O 1
ATOM 803 N N . ALA A 1 102 ? -12.206 -14.523 21.965 1.00 83.69 102 ALA A N 1
ATOM 804 C CA . ALA A 1 102 ? -11.430 -14.256 23.172 1.00 83.69 102 ALA A CA 1
ATOM 805 C C . ALA A 1 102 ? -9.927 -14.439 22.919 1.00 83.69 102 ALA A C 1
ATOM 807 O O . ALA A 1 102 ? -9.139 -13.574 23.310 1.00 83.69 102 ALA A O 1
ATOM 808 N N . ALA A 1 103 ? -9.529 -15.481 22.184 1.00 85.44 103 ALA A N 1
ATOM 809 C CA . ALA A 1 103 ? -8.143 -15.660 21.747 1.00 85.44 103 ALA A CA 1
ATOM 810 C C . ALA A 1 103 ? -7.665 -14.514 20.837 1.00 85.44 103 ALA A C 1
ATOM 812 O O . ALA A 1 103 ? -6.541 -14.023 20.996 1.00 85.44 103 ALA A O 1
ATOM 813 N N . ILE A 1 104 ? -8.532 -14.024 19.941 1.00 84.62 104 ILE A N 1
ATOM 814 C CA . ILE A 1 104 ? -8.243 -12.860 19.083 1.00 84.62 104 ILE A CA 1
ATOM 815 C C . ILE A 1 104 ? -7.995 -11.608 19.930 1.00 84.62 104 ILE A C 1
ATOM 817 O O . ILE A 1 104 ? -6.997 -10.905 19.749 1.00 84.62 104 ILE A O 1
ATOM 821 N N . ALA A 1 105 ? -8.854 -11.352 20.917 1.00 86.88 105 ALA A N 1
ATOM 822 C CA . ALA A 1 105 ? -8.672 -10.241 21.843 1.00 86.88 105 ALA A CA 1
ATOM 823 C C . ALA A 1 105 ? -7.420 -10.398 22.729 1.00 86.88 105 ALA A C 1
ATOM 825 O O . ALA A 1 105 ? -6.805 -9.391 23.091 1.00 86.88 105 ALA A O 1
ATOM 826 N N . GLY A 1 106 ? -7.033 -11.624 23.089 1.00 89.75 106 GLY A N 1
ATOM 827 C CA . GLY A 1 106 ? -5.866 -11.905 23.930 1.00 89.75 106 GLY A CA 1
ATOM 828 C C . GLY A 1 106 ? -4.526 -11.726 23.212 1.00 89.75 106 GLY A C 1
ATOM 829 O O . GLY A 1 106 ? -3.567 -11.243 23.808 1.00 89.75 106 GLY A O 1
ATOM 830 N N . THR A 1 107 ? -4.458 -12.049 21.919 1.00 92.62 107 THR A N 1
ATOM 831 C CA . THR A 1 107 ? -3.207 -12.032 21.131 1.00 92.62 107 THR A CA 1
ATOM 832 C C . THR A 1 107 ? -3.024 -10.779 20.264 1.00 92.62 107 THR A C 1
ATOM 834 O O . THR A 1 107 ? -1.987 -10.618 19.613 1.00 92.62 107 THR A O 1
ATOM 837 N N . LYS A 1 108 ? -3.984 -9.843 20.304 1.00 93.12 108 LYS A N 1
ATOM 838 C CA . LYS A 1 108 ? -4.003 -8.602 19.507 1.00 93.12 108 LYS A CA 1
ATOM 839 C C . LYS A 1 108 ? -2.710 -7.785 19.557 1.00 93.12 108 LYS A C 1
ATOM 841 O O . LYS A 1 108 ? -2.250 -7.313 18.524 1.00 93.12 108 LYS A O 1
ATOM 846 N N . ALA A 1 109 ? -2.096 -7.641 20.734 1.00 94.69 109 ALA A N 1
ATOM 847 C CA . ALA A 1 109 ? -0.886 -6.834 20.896 1.00 94.69 109 ALA A CA 1
ATOM 848 C C . ALA A 1 109 ? 0.317 -7.484 20.198 1.00 94.69 109 ALA A C 1
ATOM 850 O O . ALA A 1 109 ? 1.038 -6.823 19.454 1.00 94.69 109 ALA A O 1
ATOM 851 N N . THR A 1 110 ? 0.496 -8.795 20.378 1.00 94.94 110 THR A N 1
ATOM 852 C CA . THR A 1 110 ? 1.572 -9.562 19.739 1.00 94.94 110 THR A CA 1
ATOM 853 C C . THR A 1 110 ? 1.420 -9.569 18.223 1.00 94.94 110 THR A C 1
ATOM 855 O O . THR A 1 110 ? 2.377 -9.261 17.514 1.00 94.94 110 THR A O 1
ATOM 858 N N . ALA A 1 111 ? 0.213 -9.848 17.720 1.00 94.75 111 ALA A N 1
ATOM 859 C CA . ALA A 1 111 ? -0.080 -9.789 16.290 1.00 94.75 111 ALA A CA 1
ATOM 860 C C . ALA A 1 111 ? 0.153 -8.381 15.721 1.00 94.75 111 ALA A C 1
ATOM 862 O O . ALA A 1 111 ? 0.731 -8.239 14.646 1.00 94.75 111 ALA A O 1
ATOM 863 N N . GLY A 1 112 ? -0.223 -7.341 16.472 1.00 95.50 112 GLY A N 1
ATOM 864 C CA . GLY A 1 112 ? -0.037 -5.948 16.083 1.00 95.50 112 GLY A CA 1
ATOM 865 C C . GLY A 1 112 ? 1.434 -5.556 15.993 1.00 95.50 112 GLY A C 1
ATOM 866 O O . GLY A 1 112 ? 1.838 -4.952 15.007 1.00 95.50 112 GLY A O 1
ATOM 867 N N . ILE A 1 113 ? 2.255 -5.942 16.972 1.00 97.31 113 ILE A N 1
ATOM 868 C CA . ILE A 1 113 ? 3.698 -5.653 16.971 1.00 97.31 113 ILE A CA 1
ATOM 869 C C . ILE A 1 113 ? 4.400 -6.399 15.833 1.00 97.31 113 ILE A C 1
ATOM 871 O O . ILE A 1 113 ? 5.152 -5.787 15.075 1.00 97.31 113 ILE A O 1
ATOM 875 N N . ILE A 1 114 ? 4.142 -7.703 15.679 1.00 96.75 114 ILE A N 1
ATOM 876 C CA . ILE A 1 114 ? 4.746 -8.511 14.607 1.00 96.75 114 ILE A CA 1
ATOM 877 C C . ILE A 1 114 ? 4.309 -7.982 13.239 1.00 96.75 114 ILE A C 1
ATOM 879 O O . ILE A 1 114 ? 5.142 -7.801 12.350 1.00 96.75 114 ILE A O 1
ATOM 883 N N . GLY A 1 115 ? 3.019 -7.685 13.084 1.00 96.44 115 GLY A N 1
ATOM 884 C CA . GLY A 1 115 ? 2.468 -7.109 11.868 1.00 96.44 115 GLY A CA 1
ATOM 885 C C . GLY A 1 115 ? 3.049 -5.730 11.563 1.00 96.44 115 GLY A C 1
ATOM 886 O O . GLY A 1 115 ? 3.431 -5.471 10.429 1.00 96.44 115 GLY A O 1
ATOM 887 N N . LEU A 1 116 ? 3.214 -4.858 12.558 1.00 95.69 116 LEU A N 1
ATOM 888 C CA . LEU A 1 116 ? 3.786 -3.526 12.354 1.00 95.69 116 LEU A CA 1
ATOM 889 C C . LEU A 1 116 ? 5.257 -3.594 11.936 1.00 95.69 116 LEU A C 1
ATOM 891 O O . LEU A 1 116 ? 5.649 -2.953 10.963 1.00 95.69 116 LEU A O 1
ATOM 895 N N . LEU A 1 117 ? 6.071 -4.387 12.638 1.00 97.00 117 LEU A N 1
ATOM 896 C CA . LEU A 1 117 ? 7.491 -4.545 12.319 1.00 97.00 117 LEU A CA 1
ATOM 897 C C . LEU A 1 117 ? 7.691 -5.225 10.960 1.00 97.00 117 LEU A C 1
ATOM 899 O O . LEU A 1 117 ? 8.513 -4.778 10.158 1.00 97.00 117 LEU A O 1
ATOM 903 N N . GLY A 1 118 ? 6.910 -6.270 10.679 1.00 96.69 118 GLY A N 1
ATOM 904 C CA . GLY A 1 118 ? 6.925 -6.957 9.393 1.00 96.69 118 GLY A CA 1
ATOM 905 C C . GLY A 1 118 ? 6.487 -6.045 8.249 1.00 96.69 118 GLY A C 1
ATOM 906 O O . GLY A 1 118 ? 7.122 -6.041 7.196 1.00 96.69 118 GLY A O 1
ATOM 907 N N . LEU A 1 119 ? 5.448 -5.231 8.460 1.00 95.31 119 LEU A N 1
ATOM 908 C CA . LEU A 1 119 ? 4.952 -4.292 7.458 1.00 95.31 119 LEU A CA 1
ATOM 909 C C . LEU A 1 119 ? 5.968 -3.188 7.202 1.00 95.31 119 LEU A C 1
ATOM 911 O O . LEU A 1 119 ? 6.193 -2.825 6.054 1.00 95.31 119 LEU A O 1
ATOM 915 N N . LEU A 1 120 ? 6.610 -2.679 8.251 1.00 94.81 120 LEU A N 1
ATOM 916 C CA . LEU A 1 120 ? 7.653 -1.675 8.120 1.00 94.81 120 LEU A CA 1
ATOM 917 C C . LEU A 1 120 ? 8.841 -2.222 7.319 1.00 94.81 120 LEU A C 1
ATOM 919 O O . LEU A 1 120 ? 9.328 -1.55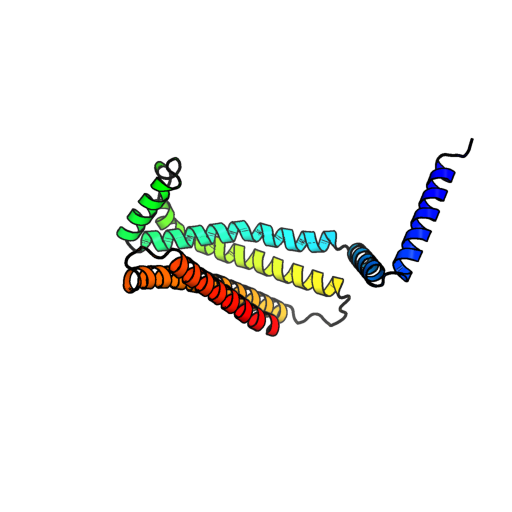4 6.411 1.00 94.81 120 LEU A O 1
ATOM 923 N N . TYR A 1 121 ? 9.274 -3.452 7.604 1.00 95.25 121 TYR A N 1
ATOM 924 C CA . TYR A 1 121 ? 10.338 -4.116 6.853 1.00 95.25 121 TYR A CA 1
ATOM 925 C C . TYR A 1 121 ? 9.957 -4.329 5.381 1.00 95.25 121 TYR A C 1
ATOM 927 O O . TYR A 1 121 ? 10.679 -3.889 4.483 1.00 95.25 121 TYR A O 1
ATOM 935 N N . ALA A 1 122 ? 8.814 -4.970 5.128 1.00 95.50 122 ALA A N 1
ATOM 936 C CA . ALA A 1 122 ? 8.375 -5.306 3.780 1.00 95.50 122 ALA A CA 1
ATOM 937 C C . ALA A 1 122 ? 8.007 -4.056 2.965 1.00 95.50 122 ALA A C 1
ATOM 939 O O . ALA A 1 122 ? 8.386 -3.942 1.805 1.00 95.50 122 ALA A O 1
ATOM 940 N N . GLY A 1 123 ? 7.330 -3.086 3.581 1.00 92.38 123 GLY A N 1
ATOM 941 C CA . GLY A 1 123 ? 6.943 -1.819 2.964 1.00 92.38 123 GLY A CA 1
ATOM 942 C C . GLY A 1 123 ? 8.143 -0.950 2.595 1.00 92.38 123 GLY A C 1
ATOM 943 O O . GLY A 1 123 ? 8.198 -0.436 1.478 1.00 92.38 123 GLY A O 1
ATOM 944 N N . LEU A 1 124 ? 9.140 -0.831 3.483 1.00 92.12 124 LEU A N 1
ATOM 945 C CA . LEU A 1 124 ? 10.382 -0.117 3.162 1.00 92.12 124 LEU A CA 1
ATOM 946 C C . LEU A 1 124 ? 11.148 -0.819 2.040 1.00 92.12 124 LEU A C 1
ATOM 948 O O . LEU A 1 124 ? 11.638 -0.147 1.138 1.00 92.12 124 LEU A O 1
ATOM 952 N N . GLY A 1 125 ? 11.209 -2.154 2.059 1.00 92.50 125 GLY A N 1
ATOM 953 C CA . GLY A 1 125 ? 11.797 -2.929 0.967 1.00 92.50 125 GLY A CA 1
ATOM 954 C C . GLY A 1 125 ? 11.070 -2.724 -0.365 1.00 92.50 125 GLY A C 1
ATOM 955 O O . GLY A 1 125 ? 11.718 -2.565 -1.395 1.00 92.50 125 GLY A O 1
ATOM 956 N N . ALA A 1 126 ? 9.735 -2.655 -0.352 1.00 92.38 126 ALA A N 1
ATOM 957 C CA . ALA A 1 126 ? 8.931 -2.434 -1.552 1.00 92.38 126 ALA A CA 1
ATOM 958 C C . ALA A 1 126 ? 9.175 -1.049 -2.162 1.00 92.38 126 ALA A C 1
ATOM 960 O O . ALA A 1 126 ? 9.387 -0.950 -3.371 1.00 92.38 126 ALA A O 1
ATOM 961 N N . LEU A 1 127 ? 9.184 0.012 -1.346 1.00 90.38 127 LEU A N 1
ATOM 962 C CA . LEU A 1 127 ? 9.462 1.365 -1.834 1.00 90.38 127 LEU A CA 1
ATOM 963 C C . LEU A 1 127 ? 10.903 1.531 -2.304 1.00 90.38 127 LEU A C 1
ATOM 965 O O . LEU A 1 127 ? 11.127 2.164 -3.334 1.00 90.38 127 LEU A O 1
ATOM 969 N N . ASP A 1 128 ? 11.869 0.946 -1.598 1.00 89.88 128 ASP A N 1
ATOM 970 C CA . ASP A 1 128 ? 13.265 1.001 -2.020 1.00 89.88 128 ASP A CA 1
ATOM 971 C C . ASP A 1 128 ? 13.475 0.255 -3.346 1.00 89.88 128 ASP A C 1
ATOM 973 O O . ASP A 1 128 ? 14.056 0.808 -4.282 1.00 89.88 128 ASP A O 1
ATOM 977 N N . ALA A 1 129 ? 12.906 -0.949 -3.483 1.00 91.94 129 ALA A N 1
ATOM 978 C CA . ALA A 1 129 ? 12.930 -1.713 -4.728 1.00 91.94 129 ALA A CA 1
ATOM 979 C C . ALA A 1 129 ? 12.239 -0.960 -5.873 1.00 91.94 129 ALA A C 1
ATOM 981 O O . ALA A 1 129 ? 12.765 -0.917 -6.985 1.00 91.94 129 ALA A O 1
ATOM 982 N N . LEU A 1 130 ? 11.090 -0.329 -5.609 1.00 91.56 130 LEU A N 1
ATOM 983 C CA . LEU A 1 130 ? 10.348 0.440 -6.607 1.00 91.56 130 LEU A CA 1
ATOM 984 C C . LEU A 1 130 ? 11.136 1.674 -7.046 1.00 91.56 130 LEU A C 1
ATOM 986 O O . LEU A 1 130 ? 11.315 1.900 -8.241 1.00 91.56 130 LEU A O 1
ATOM 990 N N . ARG A 1 131 ? 11.659 2.451 -6.094 1.00 88.69 131 ARG A N 1
ATOM 991 C CA . ARG A 1 131 ? 12.498 3.619 -6.373 1.00 88.69 131 ARG A CA 1
ATOM 992 C C . ARG A 1 131 ? 13.746 3.225 -7.157 1.00 88.69 131 ARG A C 1
ATOM 994 O O . ARG A 1 131 ? 14.092 3.903 -8.124 1.00 88.69 131 ARG A O 1
ATOM 1001 N N . GLY A 1 132 ? 14.408 2.140 -6.758 1.00 89.38 132 GLY A N 1
ATOM 1002 C CA . GLY A 1 132 ? 15.563 1.586 -7.460 1.00 89.38 132 GLY A CA 1
ATOM 1003 C C . GLY A 1 132 ? 15.218 1.182 -8.893 1.00 89.38 132 GLY A C 1
ATOM 1004 O O . GLY A 1 132 ? 15.905 1.591 -9.828 1.00 89.38 132 GLY A O 1
ATOM 1005 N N . ALA A 1 133 ? 14.106 0.468 -9.080 1.00 91.94 133 ALA A N 1
ATOM 1006 C CA . ALA A 1 133 ? 13.616 0.055 -10.390 1.00 91.94 133 ALA A CA 1
ATOM 1007 C C . ALA A 1 133 ? 13.293 1.249 -11.298 1.00 91.94 133 ALA A C 1
ATOM 1009 O O . ALA A 1 133 ? 13.703 1.268 -12.459 1.00 91.94 133 ALA A O 1
ATOM 1010 N N . LEU A 1 134 ? 12.600 2.264 -10.772 1.00 91.38 134 LEU A N 1
ATOM 1011 C CA . LEU A 1 134 ? 12.240 3.470 -11.518 1.00 91.38 134 LEU A CA 1
ATOM 1012 C C . LEU A 1 134 ? 13.474 4.278 -11.918 1.00 91.38 134 LEU A C 1
ATOM 1014 O O . LEU A 1 134 ? 13.591 4.654 -13.082 1.00 91.38 134 LEU A O 1
ATOM 1018 N N . ARG A 1 135 ? 14.424 4.489 -11.000 1.00 89.00 135 ARG A N 1
ATOM 1019 C CA . ARG A 1 135 ? 15.691 5.175 -11.305 1.00 89.00 135 ARG A CA 1
ATOM 1020 C C . ARG A 1 135 ? 16.494 4.436 -12.367 1.00 89.00 135 ARG A C 1
ATOM 1022 O O . ARG A 1 135 ? 16.961 5.050 -13.325 1.00 89.00 135 ARG A O 1
ATOM 1029 N N . GLN A 1 136 ? 16.597 3.114 -12.243 1.00 90.88 136 GLN A N 1
ATOM 1030 C CA . GLN A 1 136 ? 17.309 2.296 -13.217 1.00 90.88 136 GLN A CA 1
ATOM 1031 C C . GLN A 1 136 ? 16.629 2.320 -14.595 1.00 90.88 136 GLN A C 1
ATOM 1033 O O . GLN A 1 136 ? 17.302 2.445 -15.619 1.00 90.88 136 GLN A O 1
ATOM 1038 N N . MET A 1 137 ? 15.295 2.275 -14.641 1.00 91.31 137 MET A N 1
ATOM 1039 C CA . MET A 1 137 ? 14.533 2.374 -15.890 1.00 91.31 137 MET A CA 1
ATOM 1040 C C . MET A 1 137 ? 14.610 3.774 -16.519 1.00 91.31 137 MET A C 1
ATOM 1042 O O . MET A 1 137 ? 14.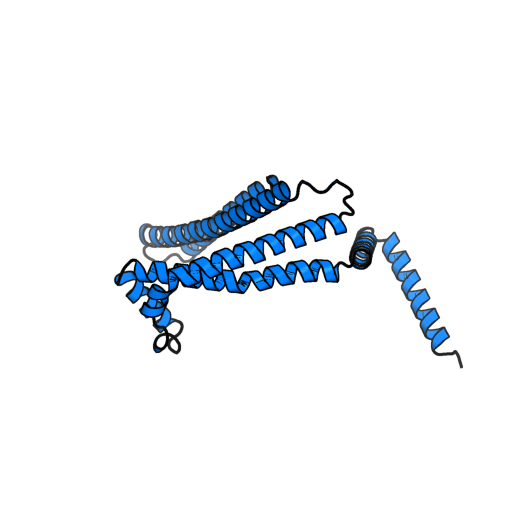643 3.908 -17.747 1.00 91.31 137 MET A O 1
ATOM 1046 N N . ALA A 1 138 ? 14.663 4.817 -15.690 1.00 89.06 138 ALA A N 1
ATOM 1047 C CA . ALA A 1 138 ? 14.851 6.199 -16.113 1.00 89.06 138 ALA A CA 1
ATOM 1048 C C . ALA A 1 138 ? 16.283 6.485 -16.594 1.00 89.06 138 ALA A C 1
ATOM 1050 O O . ALA A 1 138 ? 16.498 7.516 -17.226 1.00 89.06 138 ALA A O 1
ATOM 1051 N N . MET A 1 139 ? 17.236 5.571 -16.353 1.00 86.50 139 MET A N 1
ATOM 1052 C CA . MET A 1 139 ? 18.672 5.797 -16.568 1.00 86.50 139 MET A CA 1
ATOM 1053 C C . MET A 1 139 ? 19.157 7.048 -15.824 1.00 86.50 139 MET A C 1
ATOM 1055 O O . MET A 1 139 ? 19.999 7.794 -16.318 1.00 86.50 139 MET A O 1
ATOM 1059 N N . ASP A 1 140 ? 18.579 7.283 -14.648 1.00 84.62 140 ASP A N 1
ATOM 1060 C CA . ASP A 1 140 ? 18.894 8.432 -13.817 1.00 84.62 140 ASP A CA 1
ATOM 1061 C C . ASP A 1 140 ? 20.314 8.283 -13.250 1.00 84.62 140 ASP A C 1
ATOM 1063 O O . ASP A 1 140 ? 20.631 7.300 -12.576 1.00 84.62 140 ASP A O 1
ATOM 1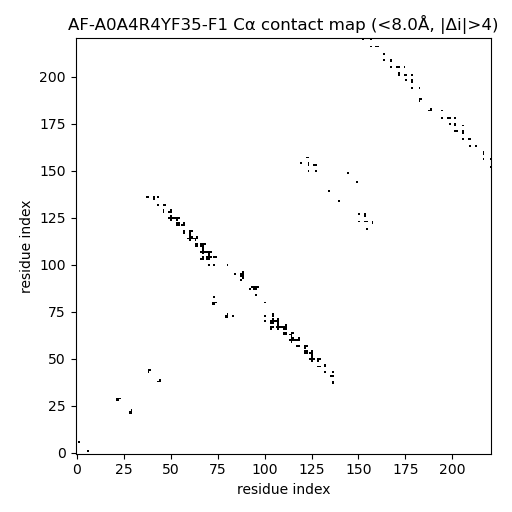067 N N . THR A 1 141 ? 21.178 9.252 -13.557 1.00 79.00 141 THR A N 1
ATOM 1068 C CA . THR A 1 141 ? 22.574 9.302 -13.102 1.00 79.00 141 THR A CA 1
ATOM 1069 C C . THR A 1 141 ? 22.763 10.219 -11.897 1.00 79.00 141 THR A C 1
ATOM 1071 O O . THR A 1 141 ? 23.902 10.485 -11.508 1.00 79.00 141 THR A O 1
ATOM 1074 N N . THR A 1 142 ? 21.681 10.756 -11.324 1.00 81.00 142 THR A N 1
ATOM 1075 C CA . THR A 1 142 ? 21.782 11.604 -10.136 1.00 81.00 142 THR A CA 1
ATOM 1076 C C . THR A 1 142 ? 22.373 10.820 -8.957 1.00 81.00 142 THR A C 1
ATOM 1078 O O . THR A 1 142 ? 22.056 9.639 -8.766 1.00 81.00 142 THR A O 1
ATOM 1081 N N . PRO A 1 143 ? 23.246 11.449 -8.145 1.00 75.00 143 PRO A N 1
ATOM 1082 C CA . PRO A 1 143 ? 23.798 10.808 -6.961 1.00 75.00 143 PRO A CA 1
ATOM 1083 C C . PRO A 1 143 ? 22.682 10.299 -6.049 1.00 75.00 143 PRO A C 1
ATOM 1085 O O . PRO A 1 143 ? 21.650 10.952 -5.861 1.00 75.00 143 PRO A O 1
ATOM 1088 N N . GLN A 1 144 ? 22.878 9.119 -5.463 1.00 71.69 144 GLN A N 1
ATOM 1089 C CA . GLN A 1 144 ? 21.929 8.619 -4.478 1.00 71.69 144 GLN A CA 1
ATOM 1090 C C . GLN A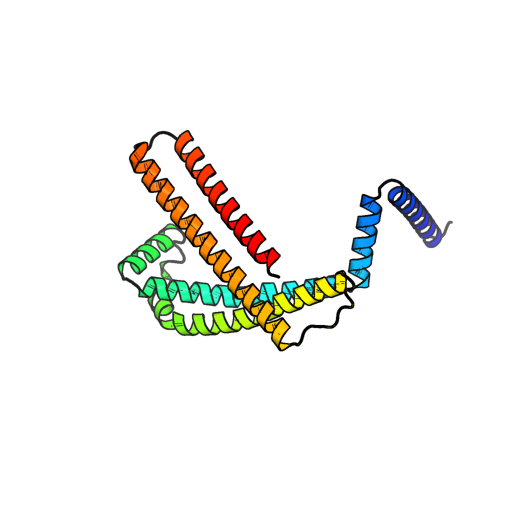 1 144 ? 21.892 9.575 -3.281 1.00 71.69 144 GLN A C 1
ATOM 1092 O O . GLN A 1 144 ? 22.933 10.007 -2.790 1.00 71.69 144 GLN A O 1
ATOM 1097 N N . ALA A 1 145 ? 20.685 9.918 -2.826 1.00 70.44 145 ALA A N 1
ATOM 1098 C CA . ALA A 1 145 ? 20.528 10.655 -1.581 1.00 70.44 145 ALA A CA 1
ATOM 1099 C C . ALA A 1 145 ? 21.133 9.836 -0.430 1.00 70.44 145 ALA A C 1
ATOM 1101 O O . ALA A 1 145 ? 21.164 8.605 -0.494 1.00 70.44 145 ALA A O 1
ATOM 1102 N N . ASN A 1 146 ? 21.576 10.511 0.633 1.00 83.88 146 ASN A N 1
ATOM 1103 C CA . ASN A 1 146 ? 22.073 9.846 1.837 1.00 83.88 146 ASN A CA 1
ATOM 1104 C C . ASN A 1 146 ? 21.103 8.741 2.277 1.00 83.88 146 ASN A C 1
ATOM 1106 O O . ASN A 1 146 ? 19.899 8.987 2.375 1.00 83.88 146 ASN A O 1
ATOM 1110 N N . PHE A 1 147 ? 21.629 7.550 2.578 1.00 80.31 147 PHE A N 1
ATOM 1111 C CA . PHE A 1 147 ? 20.839 6.358 2.916 1.00 80.31 147 PHE A CA 1
ATOM 1112 C C . PHE A 1 147 ? 19.730 6.644 3.945 1.00 80.31 147 PHE A C 1
ATOM 1114 O O . PHE A 1 147 ? 18.579 6.253 3.759 1.00 80.31 147 PHE A O 1
ATOM 1121 N N . PHE A 1 148 ? 20.055 7.408 4.991 1.00 86.19 148 PHE A N 1
ATOM 1122 C CA . PHE A 1 148 ? 19.106 7.813 6.031 1.00 86.19 148 PHE A CA 1
ATOM 1123 C C . PHE A 1 148 ? 17.983 8.717 5.513 1.00 86.19 148 PHE A C 1
ATOM 1125 O O . PHE A 1 148 ? 16.822 8.499 5.847 1.00 86.19 148 PHE A O 1
ATOM 1132 N N . VAL A 1 149 ? 18.311 9.700 4.670 1.00 84.56 149 VAL A N 1
ATOM 1133 C CA . VAL A 1 149 ? 17.329 10.629 4.089 1.00 84.56 149 VAL A CA 1
ATOM 1134 C C . VAL A 1 149 ? 16.401 9.882 3.134 1.00 84.56 149 VAL A C 1
ATOM 1136 O O . VAL A 1 149 ? 15.185 10.052 3.193 1.00 84.56 149 VAL A O 1
ATOM 1139 N N . GLY A 1 150 ? 16.962 8.993 2.308 1.00 80.44 150 GLY A N 1
ATOM 1140 C CA . GLY A 1 150 ? 16.188 8.131 1.421 1.00 80.44 150 GLY A CA 1
ATOM 1141 C C . GLY A 1 150 ? 15.194 7.266 2.192 1.00 80.44 150 GLY A C 1
ATOM 1142 O O . GLY A 1 150 ? 14.023 7.226 1.827 1.00 80.44 150 GLY A O 1
ATOM 1143 N N . LYS A 1 151 ? 15.635 6.632 3.284 1.00 85.44 151 LYS A N 1
ATOM 1144 C CA . LYS A 1 151 ? 14.793 5.740 4.090 1.00 85.44 151 LYS A CA 1
ATOM 1145 C C . LYS A 1 151 ? 13.743 6.484 4.915 1.00 85.44 151 LYS A C 1
ATOM 1147 O O . LYS A 1 151 ? 12.642 5.973 5.090 1.00 85.44 151 LYS A O 1
ATOM 1152 N N . LEU A 1 152 ? 14.050 7.695 5.382 1.00 87.31 152 LEU A N 1
ATOM 1153 C CA . LEU A 1 152 ? 13.076 8.553 6.058 1.00 87.31 152 LEU A CA 1
ATOM 1154 C C . LEU A 1 152 ? 11.968 9.008 5.099 1.00 87.31 152 LEU A C 1
ATOM 1156 O O . LEU A 1 152 ? 10.799 9.004 5.474 1.00 87.31 152 LEU A O 1
ATOM 1160 N N . ARG A 1 153 ? 12.317 9.338 3.848 1.00 83.00 153 ARG A N 1
ATOM 1161 C CA . ARG A 1 153 ? 11.330 9.663 2.809 1.00 83.00 153 ARG A CA 1
ATOM 1162 C C . ARG A 1 153 ? 10.462 8.458 2.453 1.00 83.00 153 ARG A C 1
ATOM 1164 O O . ARG A 1 153 ? 9.250 8.608 2.308 1.00 83.00 153 ARG A O 1
ATOM 1171 N N . ASP A 1 154 ? 11.057 7.271 2.354 1.00 85.75 154 ASP A N 1
ATOM 1172 C CA . ASP A 1 154 ? 10.305 6.036 2.113 1.00 85.75 154 ASP A CA 1
ATOM 1173 C C . ASP A 1 154 ? 9.348 5.757 3.284 1.00 85.75 154 ASP A C 1
ATOM 1175 O O . ASP A 1 154 ? 8.167 5.499 3.075 1.00 85.75 154 ASP A O 1
ATOM 1179 N N . LEU A 1 155 ? 9.812 5.910 4.528 1.00 88.81 155 LEU A N 1
ATOM 1180 C CA . LEU A 1 155 ? 8.968 5.773 5.714 1.00 88.81 155 LEU A CA 1
ATOM 1181 C C . LEU A 1 155 ? 7.796 6.757 5.703 1.00 88.81 155 LEU A C 1
ATOM 1183 O O . LEU A 1 155 ? 6.655 6.359 5.926 1.00 88.81 155 LEU A O 1
ATOM 1187 N N . ALA A 1 156 ? 8.067 8.028 5.420 1.00 87.19 156 ALA A N 1
ATOM 1188 C CA . ALA A 1 156 ? 7.026 9.038 5.344 1.00 87.19 156 ALA A CA 1
ATOM 1189 C C . ALA A 1 156 ? 6.019 8.724 4.229 1.00 87.19 156 ALA A C 1
ATOM 1191 O O . ALA A 1 156 ? 4.820 8.842 4.448 1.00 87.19 156 ALA A O 1
ATOM 1192 N N . SER A 1 157 ? 6.483 8.223 3.082 1.00 83.62 157 SER A N 1
ATOM 1193 C CA . SER A 1 157 ? 5.609 7.777 1.993 1.00 83.62 157 SER A CA 1
ATOM 1194 C C . SER A 1 157 ? 4.711 6.609 2.422 1.00 83.62 157 SER A C 1
ATOM 1196 O O . SER A 1 157 ? 3.520 6.624 2.131 1.00 83.62 157 SER A O 1
ATOM 1198 N N . ILE A 1 158 ? 5.235 5.627 3.168 1.00 86.31 158 ILE A N 1
ATOM 1199 C CA . ILE A 1 158 ? 4.439 4.506 3.713 1.00 86.31 158 ILE A CA 1
ATOM 1200 C C . ILE A 1 158 ? 3.386 5.010 4.695 1.00 86.31 158 ILE A C 1
ATOM 1202 O O . ILE A 1 158 ? 2.227 4.613 4.603 1.00 86.31 158 ILE A O 1
ATOM 1206 N N . VAL A 1 159 ? 3.779 5.872 5.638 1.00 87.75 159 VAL A N 1
ATOM 1207 C CA . VAL A 1 159 ? 2.857 6.439 6.632 1.00 87.75 159 VAL A CA 1
ATOM 1208 C C . VAL A 1 159 ? 1.748 7.209 5.934 1.00 87.75 159 VAL A C 1
ATOM 1210 O O . VAL A 1 159 ? 0.577 7.006 6.2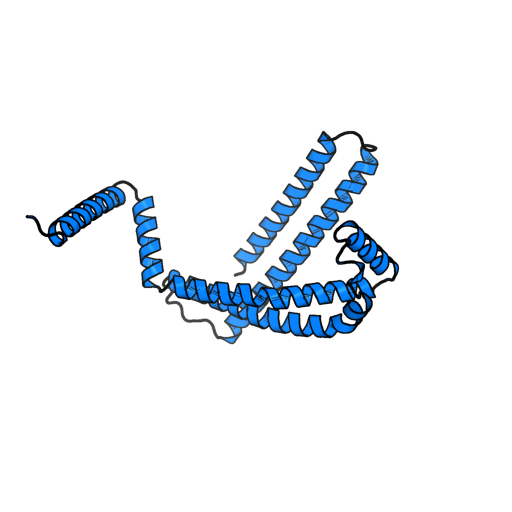38 1.00 87.75 159 VAL A O 1
ATOM 1213 N N . MET A 1 160 ? 2.109 8.042 4.965 1.00 82.75 160 MET A N 1
ATOM 1214 C CA . MET A 1 160 ? 1.159 8.837 4.207 1.00 82.75 160 MET A CA 1
ATOM 1215 C C . MET A 1 160 ? 0.200 7.954 3.398 1.00 82.75 160 MET A C 1
ATOM 1217 O O . MET A 1 160 ? -1.008 8.135 3.505 1.00 82.75 160 MET A O 1
ATOM 1221 N N . LEU A 1 161 ? 0.698 6.930 2.694 1.00 83.50 161 LEU A N 1
ATOM 1222 C CA . LEU A 1 161 ? -0.148 5.939 2.016 1.00 83.50 161 LEU A CA 1
ATOM 1223 C C . LEU A 1 161 ? -1.091 5.219 2.992 1.00 83.50 161 LEU A C 1
ATOM 1225 O O . LEU A 1 161 ? -2.268 5.034 2.689 1.00 83.50 161 LEU A O 1
ATOM 1229 N N . GLY A 1 162 ? -0.598 4.839 4.172 1.00 85.25 162 GLY A N 1
ATOM 1230 C CA . GLY A 1 162 ? -1.402 4.201 5.213 1.00 85.25 162 GLY A CA 1
ATOM 1231 C C . GLY A 1 162 ? -2.514 5.110 5.742 1.00 85.25 162 GLY A C 1
ATOM 1232 O O . GLY A 1 162 ? -3.670 4.695 5.793 1.00 85.25 162 GLY A O 1
ATOM 1233 N N . VAL A 1 163 ? -2.188 6.361 6.084 1.00 85.38 163 VAL A N 1
ATOM 1234 C CA . VAL A 1 163 ? -3.160 7.375 6.532 1.00 85.38 163 VAL A CA 1
ATOM 1235 C C . VAL A 1 163 ? -4.209 7.617 5.456 1.00 85.38 163 VAL A C 1
ATOM 1237 O O . VAL A 1 163 ? -5.396 7.660 5.760 1.00 85.38 163 VAL A O 1
ATOM 1240 N N . THR A 1 164 ? -3.784 7.706 4.200 1.00 80.50 164 THR A N 1
ATOM 1241 C CA . THR A 1 164 ? -4.659 7.855 3.042 1.00 80.50 164 THR A CA 1
ATOM 1242 C C . THR A 1 164 ? -5.635 6.698 2.907 1.00 80.50 164 THR A C 1
ATOM 1244 O O . THR A 1 164 ? -6.836 6.924 2.793 1.00 80.50 164 THR A O 1
ATOM 1247 N N . LEU A 1 165 ? -5.163 5.456 2.997 1.00 82.38 165 LEU A N 1
ATOM 1248 C CA . LEU A 1 165 ? -6.039 4.287 2.940 1.00 82.38 165 LEU A CA 1
ATOM 1249 C C . LEU A 1 165 ? -7.047 4.268 4.099 1.00 82.38 165 LEU A C 1
ATOM 1251 O O . LEU A 1 165 ? -8.228 4.010 3.883 1.00 82.38 165 LEU A O 1
ATOM 1255 N N . ILE A 1 166 ? -6.609 4.587 5.319 1.00 84.25 166 ILE A N 1
ATOM 1256 C CA . ILE A 1 166 ? -7.491 4.639 6.495 1.00 84.25 166 ILE A CA 1
ATOM 1257 C C . ILE A 1 166 ? -8.528 5.760 6.352 1.00 84.25 166 ILE A C 1
ATOM 1259 O O . ILE A 1 166 ? -9.711 5.542 6.617 1.00 84.25 166 ILE A O 1
ATOM 1263 N N . ALA A 1 167 ? -8.108 6.947 5.910 1.00 82.12 167 ALA A N 1
ATOM 1264 C CA . ALA A 1 167 ? -8.992 8.082 5.680 1.00 82.12 167 ALA A CA 1
ATOM 1265 C C . ALA A 1 167 ? -10.027 7.772 4.593 1.00 82.12 167 ALA A C 1
ATOM 1267 O O . ALA A 1 167 ? -11.205 8.055 4.793 1.00 82.12 167 ALA A O 1
ATOM 1268 N N . SER A 1 168 ? -9.613 7.131 3.498 1.00 77.69 168 SER A N 1
ATOM 1269 C CA . SER A 1 168 ? -10.498 6.686 2.416 1.00 77.69 168 SER A CA 1
ATOM 1270 C C . SER A 1 168 ? -11.601 5.760 2.936 1.00 77.69 168 SER A C 1
ATOM 1272 O O . SER A 1 168 ? -12.789 6.026 2.744 1.00 77.69 168 SER A O 1
ATOM 1274 N N . VAL A 1 169 ? -11.229 4.729 3.705 1.00 82.88 169 VAL A N 1
ATOM 1275 C CA . VAL A 1 169 ? -12.192 3.808 4.331 1.00 82.88 169 VAL A CA 1
ATOM 1276 C C . VAL A 1 169 ? -13.118 4.546 5.303 1.00 82.88 169 VAL A C 1
ATOM 1278 O O . VAL A 1 169 ? -14.325 4.298 5.310 1.00 82.88 169 VAL A O 1
ATOM 1281 N N . GLY A 1 170 ? -12.583 5.481 6.093 1.00 82.25 170 GLY A N 1
ATOM 1282 C CA . GLY A 1 170 ? -13.368 6.307 7.012 1.00 82.25 170 GLY A CA 1
ATOM 1283 C C . GLY A 1 170 ? -14.397 7.179 6.290 1.00 82.25 170 GLY A C 1
ATOM 1284 O O . GLY A 1 170 ? -15.572 7.180 6.657 1.00 82.25 170 GLY A O 1
ATOM 1285 N N . VAL A 1 171 ? -13.985 7.872 5.227 1.00 79.25 171 VAL A N 1
ATOM 1286 C CA . VAL A 1 171 ? -14.866 8.698 4.390 1.00 79.25 171 VAL A CA 1
ATOM 1287 C C . VAL A 1 171 ? -15.930 7.838 3.716 1.00 79.25 171 VAL A C 1
ATOM 1289 O O . VAL A 1 171 ? -17.103 8.198 3.759 1.00 79.25 171 VAL A O 1
ATOM 1292 N N . ALA A 1 172 ? -15.565 6.682 3.157 1.00 76.50 172 ALA A N 1
ATOM 1293 C CA . ALA A 1 172 ? -16.515 5.758 2.542 1.00 76.50 172 ALA A CA 1
ATOM 1294 C C . ALA A 1 172 ? -17.551 5.230 3.554 1.00 76.50 172 ALA A C 1
ATOM 1296 O O . ALA A 1 172 ? -18.749 5.176 3.255 1.00 76.50 172 ALA A O 1
ATOM 1297 N N . GLY A 1 173 ? -17.115 4.893 4.772 1.00 79.06 173 GLY A N 1
ATOM 1298 C CA . GLY A 1 173 ? -17.997 4.467 5.859 1.00 79.06 173 GLY A CA 1
ATOM 1299 C C . GLY A 1 173 ? -18.971 5.567 6.289 1.00 79.06 173 GLY A C 1
ATOM 1300 O O . GLY A 1 173 ? -20.178 5.331 6.364 1.00 79.06 173 GLY A O 1
ATOM 1301 N N . LEU A 1 174 ? -18.470 6.789 6.498 1.00 76.62 174 LEU A N 1
ATOM 1302 C CA . LEU A 1 174 ? -19.297 7.950 6.841 1.00 76.62 174 LEU A CA 1
ATOM 1303 C C . LEU A 1 174 ? -20.269 8.315 5.717 1.00 76.62 174 LEU A C 1
ATOM 1305 O O . LEU A 1 174 ? -21.432 8.599 5.993 1.00 76.62 174 LEU A O 1
ATOM 1309 N N . ALA A 1 175 ? -19.825 8.267 4.461 1.00 73.06 175 ALA A N 1
ATOM 1310 C CA . ALA A 1 175 ? -20.670 8.516 3.300 1.00 73.06 175 ALA A CA 1
ATOM 1311 C C . ALA A 1 175 ? -21.811 7.493 3.213 1.00 73.06 175 ALA A C 1
ATOM 1313 O O . ALA A 1 175 ? -22.957 7.876 2.980 1.00 73.06 175 ALA A O 1
ATOM 1314 N N . THR A 1 176 ? -21.526 6.213 3.471 1.00 73.25 176 THR A N 1
ATOM 1315 C CA . THR A 1 176 ? -22.544 5.149 3.495 1.00 73.25 176 THR A CA 1
ATOM 1316 C C . THR A 1 176 ? -23.555 5.382 4.620 1.00 73.25 176 THR A C 1
ATOM 1318 O O . THR A 1 176 ? -24.757 5.427 4.367 1.00 73.25 176 THR A O 1
ATOM 1321 N N . ALA A 1 177 ? -23.084 5.646 5.843 1.00 75.06 177 ALA A N 1
ATOM 1322 C CA . ALA A 1 177 ? -23.953 5.895 6.995 1.00 75.06 177 ALA A CA 1
ATOM 1323 C C . ALA A 1 177 ? -24.805 7.172 6.846 1.00 75.06 177 ALA A C 1
ATOM 1325 O O . ALA A 1 177 ? -25.977 7.199 7.229 1.00 75.06 177 ALA A O 1
ATOM 1326 N N . ALA A 1 178 ? -24.231 8.239 6.282 1.00 73.19 178 ALA A N 1
ATOM 1327 C CA . ALA A 1 178 ? -24.946 9.478 5.993 1.00 73.19 178 ALA A CA 1
ATOM 1328 C C . ALA A 1 178 ? -26.012 9.266 4.911 1.00 73.19 178 ALA A C 1
ATOM 1330 O O . ALA A 1 178 ? -27.134 9.745 5.061 1.00 73.19 178 ALA A O 1
ATOM 1331 N N . THR A 1 179 ? -25.685 8.505 3.864 1.00 71.06 179 THR A N 1
ATOM 1332 C CA . THR A 1 179 ? -26.619 8.145 2.788 1.00 71.06 179 THR A CA 1
ATOM 1333 C C . THR A 1 179 ? -27.826 7.390 3.341 1.00 71.06 179 THR A C 1
ATOM 1335 O O . THR A 1 179 ? -28.957 7.768 3.040 1.00 71.06 179 THR A O 1
ATOM 1338 N N . ASP A 1 180 ? -27.609 6.398 4.210 1.00 70.62 180 ASP A N 1
ATOM 1339 C CA . ASP A 1 180 ? -28.696 5.622 4.818 1.00 70.62 180 ASP A CA 1
ATOM 1340 C C . ASP A 1 180 ? -29.583 6.484 5.737 1.00 70.62 180 ASP A C 1
ATOM 1342 O O . ASP A 1 180 ? -30.811 6.409 5.652 1.00 70.62 180 ASP A O 1
ATOM 1346 N N . ARG A 1 181 ? -29.001 7.377 6.557 1.00 72.12 181 ARG A N 1
ATOM 1347 C CA . ARG A 1 181 ? -29.787 8.314 7.391 1.00 72.12 181 ARG A CA 1
ATOM 1348 C C . ARG A 1 181 ? -30.610 9.297 6.567 1.00 72.12 181 ARG A C 1
ATOM 1350 O O . ARG A 1 181 ? -31.770 9.539 6.890 1.00 72.12 181 ARG A O 1
ATOM 1357 N N . VAL A 1 182 ? -30.013 9.885 5.533 1.00 69.56 182 VAL A N 1
ATOM 1358 C CA . VAL A 1 182 ? -30.679 10.872 4.674 1.00 69.56 182 VAL A CA 1
ATOM 1359 C C . VAL A 1 182 ? -31.806 10.213 3.879 1.00 69.56 182 VAL A C 1
ATOM 1361 O O . VAL A 1 182 ? -32.886 10.790 3.776 1.00 69.56 182 VAL A O 1
ATOM 1364 N N . LEU A 1 183 ? -31.606 8.985 3.388 1.00 67.44 183 LEU A N 1
ATOM 1365 C CA . LEU A 1 183 ? -32.649 8.208 2.713 1.00 67.44 183 LEU A CA 1
ATOM 1366 C C . LEU A 1 183 ? -33.827 7.884 3.633 1.00 67.44 183 LEU A C 1
ATOM 1368 O O . LEU A 1 183 ? -34.976 8.081 3.233 1.00 67.44 183 LEU A O 1
ATOM 1372 N N . HIS A 1 184 ? -33.550 7.452 4.865 1.00 67.31 184 HIS A N 1
ATOM 1373 C CA . HIS A 1 184 ? -34.589 7.189 5.860 1.00 67.31 184 HIS A CA 1
ATOM 1374 C C . HIS A 1 184 ? -35.358 8.454 6.267 1.00 67.31 184 HIS A C 1
ATOM 1376 O O . HIS A 1 184 ? -36.567 8.379 6.472 1.00 67.31 184 HIS A O 1
ATOM 1382 N N . PHE A 1 185 ? -34.687 9.608 6.362 1.00 69.31 185 PHE A N 1
ATOM 1383 C CA . PHE A 1 185 ? -35.308 10.865 6.789 1.00 69.31 185 PHE A CA 1
ATOM 1384 C C . PHE A 1 185 ? -36.116 11.560 5.681 1.00 69.31 185 PHE A C 1
ATOM 1386 O O . PHE A 1 185 ? -37.192 12.084 5.955 1.00 69.31 185 PHE A O 1
ATOM 1393 N N . LEU A 1 186 ? -35.617 11.581 4.438 1.00 65.62 186 LEU A N 1
ATOM 1394 C CA . LEU A 1 186 ? -36.249 12.325 3.339 1.00 65.62 186 LEU A CA 1
ATOM 1395 C C . LEU A 1 186 ? -37.276 11.517 2.539 1.00 65.62 186 LEU A C 1
ATOM 1397 O O . LEU A 1 186 ? -38.216 12.111 2.020 1.00 65.62 186 LEU A O 1
ATOM 1401 N N . PHE A 1 187 ? -37.097 10.199 2.389 1.00 63.03 187 PHE A N 1
ATOM 1402 C CA . PHE A 1 187 ? -37.844 9.433 1.380 1.00 63.03 187 PHE A CA 1
ATOM 1403 C C . PHE A 1 187 ? -38.687 8.281 1.920 1.00 63.03 187 PHE A C 1
ATOM 1405 O O . PHE A 1 187 ? -39.388 7.654 1.129 1.00 63.03 187 PHE A O 1
ATOM 1412 N N . GLY A 1 188 ? -38.631 7.962 3.216 1.00 61.47 188 GLY A N 1
ATOM 1413 C CA . GLY A 1 188 ? -39.463 6.911 3.821 1.00 61.47 188 GLY A CA 1
ATOM 1414 C C . GLY A 1 188 ? -39.282 5.487 3.259 1.00 61.47 188 GLY A C 1
ATOM 1415 O O . GLY A 1 188 ? -39.890 4.570 3.796 1.00 61.47 188 GLY A O 1
ATOM 1416 N N . GLY A 1 189 ? -38.440 5.278 2.236 1.00 55.56 189 GLY A N 1
ATOM 1417 C CA . GLY A 1 189 ? -38.105 3.968 1.663 1.00 55.56 189 GLY A CA 1
ATOM 1418 C C . GLY A 1 189 ? -38.281 3.798 0.144 1.00 55.56 189 GLY A C 1
ATOM 1419 O O . GLY A 1 189 ? -37.671 2.883 -0.398 1.00 55.56 189 GLY A O 1
ATOM 1420 N N . ASP A 1 190 ? -39.017 4.657 -0.578 1.00 60.19 190 ASP A N 1
ATOM 1421 C CA . ASP A 1 190 ? -39.628 4.190 -1.847 1.00 60.19 190 ASP A CA 1
ATOM 1422 C C . ASP A 1 190 ? -39.055 4.712 -3.181 1.00 60.19 190 ASP A C 1
ATOM 1424 O O . ASP A 1 190 ? -39.403 4.175 -4.235 1.00 60.19 190 ASP A O 1
ATOM 1428 N N . SER A 1 191 ? -38.143 5.698 -3.215 1.00 65.69 191 SER A N 1
ATOM 1429 C CA . SER A 1 191 ? -37.576 6.157 -4.503 1.00 65.69 191 SER A CA 1
ATOM 1430 C C . SER A 1 191 ? -36.172 5.601 -4.785 1.00 65.69 191 SER A C 1
ATOM 1432 O O . SER A 1 191 ? -35.140 6.126 -4.358 1.00 65.69 191 SER A O 1
ATOM 1434 N N . VAL A 1 192 ? -36.135 4.523 -5.575 1.00 70.56 192 VAL A N 1
ATOM 1435 C CA . VAL A 1 192 ? -34.900 3.856 -6.032 1.00 70.56 192 VAL A CA 1
ATOM 1436 C C . VAL A 1 192 ? -33.970 4.830 -6.764 1.00 70.56 192 VAL A C 1
ATOM 1438 O O . VAL A 1 192 ? -32.757 4.760 -6.589 1.00 70.56 192 VAL A O 1
ATOM 1441 N N . LEU A 1 193 ? -34.518 5.779 -7.535 1.00 74.88 193 LEU A N 1
ATOM 1442 C CA . LEU A 1 193 ? -33.725 6.767 -8.277 1.00 74.88 193 LEU A CA 1
ATOM 1443 C C . LEU A 1 193 ? -32.975 7.747 -7.360 1.00 74.88 193 LEU A C 1
ATOM 1445 O O . LEU A 1 193 ? -31.815 8.053 -7.633 1.00 74.88 193 LEU A O 1
ATOM 1449 N N . ALA A 1 194 ? -33.599 8.223 -6.276 1.00 68.38 194 ALA A N 1
ATOM 1450 C CA . ALA A 1 194 ? -32.933 9.132 -5.340 1.00 68.38 194 ALA A CA 1
ATOM 1451 C C . ALA A 1 194 ? -31.863 8.398 -4.522 1.00 68.38 194 ALA A C 1
ATOM 1453 O O . ALA A 1 194 ? -30.778 8.936 -4.308 1.00 68.38 194 ALA A O 1
ATOM 1454 N N . ALA A 1 195 ? -32.126 7.143 -4.140 1.00 70.25 195 ALA A N 1
ATOM 1455 C CA . ALA A 1 195 ? -31.136 6.282 -3.496 1.00 70.25 195 ALA A CA 1
ATOM 1456 C C . ALA A 1 195 ? -29.927 6.022 -4.400 1.00 70.25 195 ALA A C 1
ATOM 1458 O O . ALA A 1 195 ? -28.784 6.118 -3.950 1.00 70.25 195 ALA A O 1
ATOM 1459 N N . LEU A 1 196 ? -30.166 5.739 -5.683 1.00 76.44 196 LEU A N 1
ATOM 1460 C CA . LEU A 1 196 ? -29.096 5.539 -6.656 1.00 76.44 196 LEU A CA 1
ATOM 1461 C C . LEU A 1 196 ? -28.294 6.828 -6.876 1.00 76.44 196 LEU A C 1
ATOM 1463 O O . LEU A 1 196 ? -27.067 6.781 -6.889 1.00 76.44 196 LEU A O 1
ATOM 1467 N N . GLY A 1 197 ? -28.976 7.971 -7.006 1.00 79.81 197 GLY A N 1
ATOM 1468 C CA . GLY A 1 197 ? -28.346 9.277 -7.197 1.00 79.81 197 GLY A CA 1
ATOM 1469 C C . GLY A 1 197 ? -27.474 9.689 -6.013 1.00 79.81 197 GLY A C 1
ATOM 1470 O O . GLY A 1 197 ? -26.335 10.107 -6.208 1.00 79.81 197 GLY A O 1
ATOM 1471 N N . LEU A 1 198 ? -27.962 9.500 -4.784 1.00 73.69 198 LEU A N 1
ATOM 1472 C CA . LEU A 1 198 ? -27.208 9.824 -3.573 1.00 73.69 198 LEU A CA 1
ATOM 1473 C C . LEU A 1 198 ? -26.008 8.886 -3.380 1.00 73.69 198 LEU A C 1
ATOM 1475 O O . LEU A 1 198 ? -24.918 9.350 -3.055 1.00 73.69 198 LEU A O 1
ATOM 1479 N N . ARG A 1 199 ? -26.166 7.585 -3.667 1.00 72.69 199 ARG A N 1
ATOM 1480 C CA . ARG A 1 199 ? -25.050 6.623 -3.659 1.00 72.69 199 ARG A CA 1
ATOM 1481 C C . ARG A 1 199 ? -24.002 6.953 -4.716 1.00 72.69 199 ARG A C 1
ATOM 1483 O O . ARG A 1 199 ? -22.815 6.936 -4.407 1.00 72.69 199 ARG A O 1
ATOM 1490 N N . ALA A 1 200 ? -24.423 7.288 -5.934 1.00 80.44 200 ALA A N 1
ATOM 1491 C CA . ALA A 1 200 ? -23.516 7.687 -7.005 1.00 80.44 200 ALA A CA 1
ATOM 1492 C C . ALA A 1 200 ? -22.766 8.980 -6.653 1.00 80.44 200 ALA A C 1
ATOM 1494 O O . ALA A 1 200 ? -21.558 9.055 -6.863 1.00 80.44 200 ALA A O 1
ATOM 1495 N N . ALA A 1 201 ? -23.448 9.963 -6.059 1.00 77.25 201 ALA A N 1
ATOM 1496 C CA . ALA A 1 201 ? -22.822 11.191 -5.576 1.00 77.25 201 ALA A CA 1
ATOM 1497 C C . ALA A 1 201 ? -21.825 10.920 -4.437 1.00 77.25 201 ALA A C 1
ATOM 1499 O O . ALA A 1 201 ? -20.722 11.461 -4.454 1.00 77.25 201 ALA A O 1
ATOM 1500 N N . GLY A 1 202 ? -22.171 10.044 -3.488 1.00 73.56 202 GLY A N 1
ATOM 1501 C CA . GLY A 1 202 ? -21.278 9.620 -2.408 1.00 73.56 202 GLY A CA 1
ATOM 1502 C C . GLY A 1 202 ? -20.032 8.894 -2.920 1.00 73.56 202 GLY A C 1
ATOM 1503 O O . GLY A 1 202 ? -18.924 9.221 -2.505 1.00 73.56 202 GLY A O 1
ATOM 1504 N N . MET A 1 203 ? -20.193 7.974 -3.877 1.00 76.44 203 MET A N 1
ATOM 1505 C CA . MET A 1 203 ? -19.075 7.297 -4.545 1.00 76.44 203 MET A CA 1
ATOM 1506 C C . MET A 1 203 ? -18.211 8.275 -5.348 1.00 76.44 203 MET A C 1
ATOM 1508 O O . MET A 1 203 ? -16.988 8.204 -5.302 1.00 76.44 203 MET A O 1
ATOM 1512 N N . ALA A 1 204 ? -18.820 9.213 -6.074 1.00 81.44 204 ALA A N 1
ATOM 1513 C CA . ALA A 1 204 ? -18.075 10.230 -6.810 1.00 81.44 204 ALA A CA 1
ATOM 1514 C C . ALA A 1 204 ? -17.277 11.135 -5.860 1.00 81.44 204 ALA A C 1
ATOM 1516 O O . ALA A 1 204 ? -16.119 11.442 -6.135 1.00 81.44 204 ALA A O 1
ATOM 1517 N N . ALA A 1 205 ? -17.865 11.518 -4.723 1.00 76.06 205 ALA A N 1
ATOM 1518 C CA . ALA A 1 205 ? -17.194 12.302 -3.694 1.00 76.06 205 ALA A CA 1
ATOM 1519 C C . ALA A 1 205 ? -16.038 11.531 -3.038 1.00 76.06 205 ALA A C 1
ATOM 1521 O O . ALA A 1 205 ? -14.973 12.114 -2.841 1.00 76.06 205 ALA A O 1
ATOM 1522 N N . SER A 1 206 ? -16.202 10.231 -2.752 1.00 70.56 206 SER A N 1
ATOM 1523 C CA . SER A 1 206 ? -15.115 9.409 -2.204 1.00 70.56 206 SER A CA 1
ATOM 1524 C C . SER A 1 206 ? -13.972 9.261 -3.207 1.00 70.56 206 SER A C 1
ATOM 1526 O O . SER A 1 206 ? -12.826 9.518 -2.859 1.00 70.56 206 SER A O 1
ATOM 1528 N N . VAL A 1 207 ? -14.281 8.966 -4.475 1.00 80.25 207 VAL A N 1
ATOM 1529 C CA . VAL A 1 207 ? -13.276 8.870 -5.546 1.00 80.25 207 VAL A CA 1
ATOM 1530 C C . VAL A 1 207 ? -12.555 10.203 -5.750 1.00 80.25 207 VAL A C 1
ATOM 1532 O O . VAL A 1 207 ? -11.340 10.220 -5.919 1.00 80.25 207 VAL A O 1
ATOM 1535 N N . ALA A 1 208 ? -13.270 11.329 -5.713 1.00 80.12 208 ALA A N 1
ATOM 1536 C CA . ALA A 1 208 ? -12.659 12.650 -5.827 1.00 80.12 208 ALA A CA 1
ATOM 1537 C C . ALA A 1 208 ? -11.738 12.962 -4.636 1.00 80.12 208 ALA A C 1
ATOM 1539 O O . ALA A 1 208 ? -10.649 13.497 -4.839 1.00 80.12 208 ALA A O 1
ATOM 1540 N N . ALA A 1 209 ? -12.143 12.602 -3.414 1.00 74.44 209 ALA A N 1
ATOM 1541 C CA . ALA A 1 209 ? -11.316 12.750 -2.220 1.00 74.44 209 ALA A CA 1
ATOM 1542 C C . ALA A 1 209 ? -10.052 11.878 -2.296 1.00 74.44 209 ALA A C 1
ATOM 1544 O O . ALA A 1 209 ? -8.954 12.378 -2.048 1.00 74.44 209 ALA A O 1
ATOM 1545 N N . ASP A 1 210 ? -10.188 10.618 -2.718 1.00 74.44 210 ASP A N 1
ATOM 1546 C CA . ASP A 1 210 ? -9.065 9.700 -2.932 1.00 74.44 210 ASP A CA 1
ATOM 1547 C C . ASP A 1 210 ? -8.110 10.229 -4.003 1.00 74.44 210 ASP A C 1
ATOM 1549 O O . ASP A 1 210 ? -6.891 10.202 -3.830 1.00 74.44 210 ASP A O 1
ATOM 1553 N N . TRP A 1 211 ? -8.654 10.767 -5.097 1.00 81.38 211 TRP A N 1
ATOM 1554 C CA . TRP A 1 211 ? -7.859 11.314 -6.190 1.00 81.38 211 TRP A CA 1
ATOM 1555 C C . TRP A 1 211 ? -7.101 12.577 -5.775 1.00 81.38 211 TRP A C 1
ATOM 1557 O O . TRP A 1 211 ? -5.917 12.717 -6.077 1.00 81.38 211 TRP A O 1
ATOM 1567 N N . LEU A 1 212 ? -7.750 13.476 -5.035 1.00 77.62 212 LEU A N 1
ATOM 1568 C CA . LEU A 1 212 ? -7.134 14.698 -4.525 1.00 77.62 212 LEU A CA 1
ATOM 1569 C C . LEU A 1 212 ? -6.043 14.383 -3.498 1.00 77.62 212 LEU A C 1
ATOM 1571 O O . LEU A 1 212 ? -4.951 14.947 -3.556 1.00 77.62 212 LEU A O 1
ATOM 1575 N N . MET A 1 213 ? -6.302 13.423 -2.612 1.00 69.94 213 MET A N 1
ATOM 1576 C CA . MET A 1 213 ? -5.312 12.925 -1.667 1.00 69.94 213 MET A CA 1
ATOM 1577 C C . MET A 1 213 ? -4.121 12.288 -2.394 1.00 69.94 213 MET A C 1
ATOM 1579 O O . MET A 1 213 ? -2.977 12.608 -2.082 1.00 69.94 213 MET A O 1
ATOM 1583 N N . PHE A 1 214 ? -4.366 11.475 -3.425 1.00 72.50 214 PHE A N 1
ATOM 1584 C CA . PHE A 1 214 ? -3.322 10.899 -4.272 1.00 72.50 214 PHE A CA 1
ATOM 1585 C C . PHE A 1 214 ? -2.471 11.964 -4.978 1.00 72.50 214 PHE A C 1
ATOM 1587 O O . PHE A 1 214 ? -1.251 11.829 -5.024 1.00 72.50 214 PHE A O 1
ATOM 1594 N N . LEU A 1 215 ? -3.072 13.046 -5.487 1.00 79.19 215 LEU A N 1
ATOM 1595 C CA . LEU A 1 215 ? -2.335 14.147 -6.121 1.00 79.19 215 LEU A CA 1
ATOM 1596 C C . LEU A 1 215 ? -1.454 14.912 -5.129 1.00 79.19 215 LEU A C 1
ATOM 1598 O O . LEU A 1 215 ? -0.302 15.207 -5.443 1.00 79.19 215 LEU A O 1
ATOM 1602 N N . ILE A 1 216 ? -1.967 15.201 -3.930 1.00 71.38 216 ILE A N 1
ATOM 1603 C CA . ILE A 1 216 ? -1.187 15.850 -2.865 1.00 71.38 216 ILE A CA 1
ATOM 1604 C C . ILE A 1 216 ? 0.005 14.967 -2.470 1.00 71.38 216 ILE A C 1
ATOM 1606 O O . ILE A 1 216 ? 1.113 15.470 -2.291 1.00 71.38 216 ILE A O 1
ATOM 1610 N N . LEU A 1 217 ? -0.204 13.651 -2.394 1.00 62.12 217 LEU A N 1
ATOM 1611 C CA . LEU A 1 217 ? 0.847 12.677 -2.101 1.00 62.12 217 LEU A CA 1
ATOM 1612 C C . LEU A 1 217 ? 1.918 12.601 -3.189 1.00 62.12 217 LEU A C 1
ATOM 1614 O O . LEU A 1 217 ? 3.105 12.615 -2.879 1.00 62.12 217 LEU A O 1
ATOM 1618 N N . LEU A 1 218 ? 1.517 12.524 -4.459 1.00 63.03 218 LEU A N 1
ATOM 1619 C CA . LEU A 1 218 ? 2.447 12.446 -5.590 1.00 63.03 218 LEU A CA 1
ATOM 1620 C C . LEU A 1 218 ? 3.215 13.746 -5.806 1.00 63.03 218 LEU A C 1
ATOM 1622 O O . LEU A 1 218 ? 4.348 13.707 -6.268 1.00 63.03 218 LEU A O 1
ATOM 1626 N N . GLY A 1 219 ? 2.623 14.886 -5.448 1.00 63.16 219 GLY A N 1
ATOM 1627 C CA . GLY A 1 219 ? 3.332 16.163 -5.425 1.00 63.16 219 GLY A CA 1
ATOM 1628 C C . GLY A 1 219 ? 4.429 16.235 -4.356 1.00 63.16 219 GLY A C 1
ATOM 1629 O O . GLY A 1 219 ? 5.281 17.117 -4.433 1.00 63.16 219 GLY A O 1
ATOM 1630 N N . TRP A 1 220 ? 4.415 15.334 -3.367 1.00 53.19 220 TRP A N 1
ATOM 1631 C CA . TRP A 1 220 ? 5.352 15.316 -2.241 1.00 53.19 220 TRP A CA 1
ATOM 1632 C C . TRP A 1 220 ? 6.541 14.350 -2.418 1.00 53.19 220 TRP A C 1
ATOM 1634 O O . TRP A 1 220 ? 7.567 14.526 -1.757 1.00 53.19 220 TRP A O 1
ATOM 1644 N N . VAL A 1 221 ? 6.422 13.338 -3.289 1.00 51.62 221 VAL A N 1
ATOM 1645 C CA . VAL A 1 221 ? 7.432 12.276 -3.520 1.00 51.62 221 VAL A CA 1
ATOM 1646 C C . VAL A 1 221 ? 8.429 12.650 -4.612 1.00 51.62 221 VAL A C 1
ATOM 1648 O O . VAL A 1 221 ? 9.655 12.480 -4.358 1.00 51.62 221 VAL A O 1
#

Solvent-accessible surface area (backbone atoms only — not comparable to full-atom values): 11670 Å² total; per-residue (Å²): 131,85,51,73,66,58,57,53,49,53,52,52,52,54,50,49,52,52,51,52,53,46,32,74,75,31,65,68,53,37,51,51,53,52,50,54,52,50,36,60,76,64,45,36,70,61,37,52,47,48,24,49,50,21,54,56,56,23,48,58,16,47,52,29,31,52,48,12,50,50,10,53,52,42,63,70,36,71,70,51,36,52,53,49,49,50,53,37,37,74,77,38,60,90,50,40,89,73,58,58,65,64,60,39,38,71,45,14,66,62,33,29,52,53,9,49,54,42,26,51,54,20,47,46,46,21,48,50,32,43,52,51,39,50,38,60,73,67,65,61,81,71,80,80,66,58,70,69,59,50,50,51,51,41,49,51,52,51,52,50,53,51,51,48,53,52,49,48,53,50,50,48,51,50,42,51,56,50,49,55,51,50,44,57,72,76,50,78,77,76,55,66,67,60,55,50,51,51,50,50,51,42,51,51,49,45,52,49,51,50,50,52,51,49,50,60,51,63,75,71,110